Protein AF-A0AAJ1QGT3-F1 (afdb_monomer_lite)

Structure (mmCIF, N/CA/C/O backbone):
data_AF-A0AAJ1QGT3-F1
#
_entry.id   AF-A0AAJ1QGT3-F1
#
loop_
_atom_site.group_PDB
_atom_site.id
_atom_site.type_symbol
_atom_site.label_atom_id
_atom_site.label_alt_id
_atom_site.label_comp_id
_atom_site.label_asym_id
_atom_site.label_entity_id
_atom_site.label_seq_id
_atom_site.pdbx_PDB_ins_code
_atom_site.Cartn_x
_atom_site.Cartn_y
_atom_site.Cartn_z
_atom_site.occupancy
_atom_site.B_iso_or_equiv
_atom_site.auth_seq_id
_atom_site.auth_comp_id
_atom_site.auth_asym_id
_atom_site.auth_atom_id
_atom_site.pdbx_PDB_model_num
ATOM 1 N N . MET A 1 1 ? -40.056 8.815 -50.405 1.00 35.62 1 MET A N 1
ATOM 2 C CA . MET A 1 1 ? -39.311 9.435 -51.522 1.00 35.62 1 MET A CA 1
ATOM 3 C C . MET A 1 1 ? -38.120 10.186 -50.957 1.00 35.62 1 MET A C 1
ATOM 5 O O . MET A 1 1 ? -38.267 10.994 -50.051 1.00 35.62 1 MET A O 1
ATOM 9 N N . THR A 1 2 ? -36.948 9.795 -51.428 1.00 37.91 2 THR A N 1
ATOM 10 C CA . THR A 1 2 ? -35.604 10.060 -50.912 1.00 37.91 2 THR A CA 1
ATOM 11 C C . THR A 1 2 ? -35.222 11.536 -51.053 1.00 37.91 2 THR A C 1
ATOM 13 O O . THR A 1 2 ? -35.207 12.056 -52.165 1.00 37.91 2 THR A O 1
ATOM 16 N N . LYS A 1 3 ? -34.871 12.218 -49.955 1.00 33.41 3 LYS A N 1
ATOM 17 C CA . LYS A 1 3 ? -34.123 13.485 -50.021 1.00 33.41 3 LYS A CA 1
ATOM 18 C C . LYS A 1 3 ? -32.641 13.164 -49.844 1.00 33.41 3 LYS A C 1
ATOM 20 O O . LYS A 1 3 ? -32.215 12.795 -48.755 1.00 33.41 3 LYS A O 1
ATOM 25 N N . GLN A 1 4 ? -31.888 13.249 -50.939 1.00 34.72 4 GLN A N 1
ATOM 26 C CA . GLN A 1 4 ? -30.431 13.129 -50.946 1.00 34.72 4 GLN A CA 1
ATOM 27 C C . GLN A 1 4 ? -29.796 14.215 -50.066 1.00 34.72 4 GLN A C 1
ATOM 29 O O . GLN A 1 4 ? -30.149 15.393 -50.147 1.00 34.72 4 GLN A O 1
ATOM 34 N N . SER A 1 5 ? -28.854 13.777 -49.231 1.00 34.72 5 SER A N 1
ATOM 35 C CA . SER A 1 5 ? -27.969 14.600 -48.411 1.00 34.72 5 SER A CA 1
ATOM 36 C C . SER A 1 5 ? -27.151 15.544 -49.297 1.00 34.72 5 SER A C 1
ATOM 38 O O . SER A 1 5 ? -26.424 15.092 -50.181 1.00 34.72 5 SER A O 1
ATOM 40 N N . LYS A 1 6 ? -27.279 16.858 -49.077 1.00 36.44 6 LYS A N 1
ATOM 41 C CA . LYS A 1 6 ? -26.371 17.855 -49.653 1.00 36.44 6 LYS A CA 1
ATOM 42 C C . LYS A 1 6 ? -25.072 17.808 -48.854 1.00 36.44 6 LYS A C 1
ATOM 44 O O . LYS A 1 6 ? -25.008 18.350 -47.754 1.00 36.44 6 LYS A O 1
ATOM 49 N N . SER A 1 7 ? -24.063 17.151 -49.410 1.00 36.09 7 SER A N 1
ATOM 50 C CA . SER A 1 7 ? -22.686 17.168 -48.923 1.00 36.09 7 SER A CA 1
ATOM 51 C C . SER A 1 7 ? -22.248 18.611 -48.639 1.00 36.09 7 SER A C 1
ATOM 53 O O . SER A 1 7 ? -22.306 19.464 -49.526 1.00 36.09 7 SER A O 1
ATOM 55 N N . GLN A 1 8 ? -21.845 18.901 -47.399 1.00 35.06 8 GLN A N 1
ATOM 56 C CA . GLN A 1 8 ? -21.235 20.179 -47.035 1.00 35.06 8 GLN A CA 1
ATOM 57 C C . GLN A 1 8 ? -19.905 20.316 -47.780 1.00 35.06 8 GLN A C 1
ATOM 59 O O . GLN A 1 8 ? -18.946 19.606 -47.494 1.00 35.06 8 GLN A O 1
ATOM 64 N N . ILE A 1 9 ? -19.845 21.237 -48.737 1.00 32.88 9 ILE A N 1
ATOM 65 C CA . ILE A 1 9 ? -18.591 21.659 -49.360 1.00 32.88 9 ILE A CA 1
ATOM 66 C C . ILE A 1 9 ? -17.848 22.506 -48.319 1.00 32.88 9 ILE A C 1
ATOM 68 O O . ILE A 1 9 ? -18.273 23.616 -48.005 1.00 32.88 9 ILE A O 1
ATOM 72 N N . ILE A 1 10 ? -16.772 21.969 -47.735 1.00 41.75 10 ILE A N 1
ATOM 73 C CA . ILE A 1 10 ? -16.048 22.625 -46.628 1.00 41.75 10 ILE A CA 1
ATOM 74 C C . ILE A 1 10 ? -15.152 23.780 -47.131 1.00 41.75 10 ILE A C 1
ATOM 76 O O . ILE A 1 10 ? -14.824 24.664 -46.343 1.00 41.75 10 ILE A O 1
ATOM 80 N N . LYS A 1 11 ? -14.814 23.832 -48.432 1.00 47.56 11 LYS A N 1
ATOM 81 C CA . LYS A 1 11 ? -14.307 25.004 -49.189 1.00 47.56 11 LYS A CA 1
ATOM 82 C C . LYS A 1 11 ? -14.074 24.609 -50.651 1.00 47.56 11 LYS A C 1
ATOM 84 O O . LYS A 1 11 ? -13.542 23.536 -50.902 1.00 47.56 11 LYS A O 1
ATOM 89 N N . GLU A 1 12 ? -14.434 25.475 -51.594 1.00 37.47 12 GLU A N 1
ATOM 90 C CA . GLU A 1 12 ? -14.204 25.274 -53.031 1.00 37.47 12 GLU A CA 1
ATOM 91 C C . GLU A 1 12 ? -13.128 26.269 -53.501 1.00 37.47 12 GLU A C 1
ATOM 93 O O . GLU A 1 12 ? -13.328 27.484 -53.430 1.00 37.47 12 GLU A O 1
ATOM 98 N N . TRP A 1 13 ? -11.958 25.773 -53.914 1.00 52.09 13 TRP A N 1
ATOM 99 C CA . TRP A 1 13 ? -10.823 26.596 -54.353 1.00 52.09 13 TRP A CA 1
ATOM 100 C C . TRP A 1 13 ? -10.764 26.659 -55.882 1.00 52.09 13 TRP A C 1
ATOM 102 O O . TRP A 1 13 ? -10.909 25.642 -56.560 1.00 52.09 13 TRP A O 1
ATOM 112 N N . LYS A 1 14 ? -10.529 27.847 -56.454 1.00 52.84 14 LYS A N 1
ATOM 113 C CA . LYS A 1 14 ? -10.398 28.002 -57.911 1.00 52.84 14 LYS A CA 1
ATOM 114 C C . LYS A 1 14 ? -8.966 27.672 -58.344 1.00 52.84 14 LYS A C 1
ATOM 116 O O . LYS A 1 14 ? -8.008 27.982 -57.641 1.00 52.84 14 LYS A O 1
ATOM 121 N N . SER A 1 15 ? -8.795 27.121 -59.551 1.00 51.84 15 SER A N 1
ATOM 122 C CA . SER A 1 15 ? -7.473 26.789 -60.127 1.00 51.84 15 SER A CA 1
ATOM 123 C C . SER A 1 15 ? -6.492 27.978 -60.196 1.00 51.84 15 SER A C 1
ATOM 125 O O . SER A 1 15 ? -5.299 27.769 -60.398 1.00 51.84 15 SER A O 1
ATOM 127 N N . SER A 1 16 ? -6.974 29.214 -60.040 1.00 53.94 16 SER A N 1
ATOM 128 C CA . SER A 1 16 ? -6.189 30.452 -60.016 1.00 53.94 16 SER A CA 1
ATOM 129 C C . SER A 1 16 ? -5.429 30.713 -58.706 1.00 53.94 16 SER A C 1
ATOM 131 O O . SER A 1 16 ? -4.567 31.589 -58.681 1.00 53.94 16 SER A O 1
ATOM 133 N N . ASP A 1 17 ? -5.720 29.978 -57.627 1.00 60.44 17 ASP A N 1
ATOM 134 C CA . ASP A 1 17 ? -5.182 30.266 -56.286 1.00 60.44 17 ASP A CA 1
ATOM 135 C C . ASP A 1 17 ? -3.919 29.460 -55.931 1.00 60.44 17 ASP A C 1
ATOM 137 O O . ASP A 1 17 ? -3.323 29.663 -54.870 1.00 60.44 17 ASP A O 1
ATOM 141 N N . ILE A 1 18 ? -3.471 28.585 -56.838 1.00 64.62 18 ILE A N 1
ATOM 142 C CA . ILE A 1 18 ? -2.261 27.770 -56.682 1.00 64.62 18 ILE A CA 1
ATOM 143 C C . ILE A 1 18 ? -1.041 28.567 -57.133 1.00 64.62 18 ILE A C 1
ATOM 145 O O . ILE A 1 18 ? -0.922 28.934 -58.303 1.00 64.62 18 ILE A O 1
ATOM 149 N N . LYS A 1 19 ? -0.095 28.813 -56.223 1.00 65.25 19 LYS A N 1
ATOM 150 C CA . LYS A 1 19 ? 1.162 29.502 -56.551 1.00 65.25 19 LYS A CA 1
ATOM 151 C C . LYS A 1 19 ? 2.349 28.594 -56.279 1.00 65.25 19 LYS A C 1
ATOM 153 O O . LYS A 1 19 ? 2.537 28.151 -55.150 1.00 65.25 19 LYS A O 1
ATOM 158 N N . ILE A 1 20 ? 3.184 28.377 -57.295 1.00 64.69 20 ILE A N 1
ATOM 159 C CA . ILE A 1 20 ? 4.494 27.746 -57.122 1.00 64.69 20 ILE A CA 1
ATOM 160 C C . ILE A 1 20 ? 5.524 28.855 -56.916 1.00 64.69 20 ILE A C 1
ATOM 162 O O . ILE A 1 20 ? 5.649 29.754 -57.747 1.00 64.69 20 ILE A O 1
ATOM 166 N N . LYS A 1 21 ? 6.250 28.823 -55.799 1.00 64.38 21 LYS A N 1
ATOM 167 C CA . LYS A 1 21 ? 7.296 29.802 -55.481 1.00 64.38 21 LYS A CA 1
ATOM 168 C C . LYS A 1 21 ? 8.646 29.117 -55.352 1.00 64.38 21 LYS A C 1
ATOM 170 O O . LYS A 1 21 ? 8.745 28.059 -54.738 1.00 64.38 21 LYS A O 1
ATOM 175 N N . LYS A 1 22 ? 9.685 29.746 -55.899 1.00 61.09 22 LYS A N 1
ATOM 176 C CA . LYS A 1 22 ? 11.077 29.323 -55.734 1.00 61.09 22 LYS A CA 1
ATOM 177 C C . LYS A 1 22 ? 11.730 30.170 -54.647 1.00 61.09 22 LYS A C 1
ATOM 179 O O . LYS A 1 22 ? 11.631 31.392 -54.687 1.00 61.09 22 LYS A O 1
ATOM 184 N N . ASP A 1 23 ? 12.358 29.523 -53.677 1.00 65.06 23 ASP A N 1
ATOM 185 C CA . ASP A 1 23 ? 13.106 30.205 -52.620 1.00 65.06 23 ASP A CA 1
ATOM 186 C C . ASP A 1 23 ? 14.527 30.573 -53.095 1.00 65.06 23 ASP A C 1
ATOM 188 O O . ASP A 1 23 ? 15.031 30.033 -54.082 1.00 65.06 23 ASP A O 1
ATOM 192 N N . SER A 1 24 ? 15.197 31.448 -52.349 1.00 58.47 24 SER A N 1
ATOM 193 C CA . SER A 1 24 ? 16.598 31.874 -52.500 1.00 58.47 24 SER A CA 1
ATOM 194 C C . SER A 1 24 ? 17.599 30.717 -52.652 1.00 58.47 24 SER A C 1
ATOM 196 O O . SER A 1 24 ? 18.619 30.862 -53.318 1.00 58.47 24 SER A O 1
ATOM 198 N N . LYS A 1 25 ? 17.285 29.539 -52.094 1.00 58.94 25 LYS A N 1
ATOM 199 C CA . LYS A 1 25 ? 18.082 28.299 -52.186 1.00 58.94 25 LYS A CA 1
ATOM 200 C C . LYS A 1 25 ? 17.691 27.383 -53.357 1.00 58.94 25 LYS A C 1
ATOM 202 O O . LYS A 1 25 ? 18.119 26.235 -53.414 1.00 58.94 25 LYS A O 1
ATOM 207 N N . GLY A 1 26 ? 16.835 27.854 -54.262 1.00 59.72 26 GLY A N 1
ATOM 208 C CA . GLY A 1 26 ? 16.412 27.135 -55.464 1.00 59.72 26 GLY A CA 1
ATOM 209 C C . GLY A 1 26 ? 15.321 26.076 -55.266 1.00 59.72 26 GLY A C 1
ATOM 210 O O . GLY A 1 26 ? 15.023 25.342 -56.203 1.00 59.72 26 GLY A O 1
ATOM 211 N N . LEU A 1 27 ? 14.712 26.006 -54.080 1.00 64.88 27 LEU A N 1
ATOM 212 C CA . LEU A 1 27 ? 13.684 25.024 -53.717 1.00 64.88 27 LEU A CA 1
ATOM 213 C C . LEU A 1 27 ? 12.280 25.504 -54.098 1.00 64.88 27 LEU A C 1
ATOM 215 O O . LEU A 1 27 ? 11.967 26.677 -53.896 1.00 64.88 27 LEU A O 1
ATOM 219 N N . LEU A 1 28 ? 11.435 24.599 -54.602 1.00 67.94 28 LEU A N 1
ATOM 220 C CA . LEU A 1 28 ? 10.058 24.903 -54.998 1.00 67.94 28 LEU A CA 1
ATOM 221 C C . LEU A 1 28 ? 9.053 24.612 -53.875 1.00 67.94 28 LEU A C 1
ATOM 223 O O . LEU A 1 28 ? 9.125 23.586 -53.197 1.00 67.94 28 LEU A O 1
ATOM 227 N N . TRP A 1 29 ? 8.090 25.515 -53.722 1.00 65.12 29 TRP A N 1
ATOM 228 C CA . TRP A 1 29 ? 6.992 25.447 -52.763 1.00 65.12 29 TRP A CA 1
ATOM 229 C C . TRP A 1 29 ? 5.662 25.595 -53.481 1.00 65.12 29 TRP A C 1
ATOM 231 O O . TRP A 1 29 ? 5.523 26.481 -54.323 1.00 65.12 29 TRP A O 1
ATOM 241 N N . VAL A 1 30 ? 4.682 24.786 -53.100 1.00 73.00 30 VAL A N 1
ATOM 242 C CA . VAL A 1 30 ? 3.282 24.957 -53.492 1.00 73.00 30 VAL A CA 1
ATOM 243 C C . VAL A 1 30 ? 2.572 25.717 -52.388 1.00 73.00 30 VAL A C 1
ATOM 245 O O . VAL A 1 30 ? 2.663 25.343 -51.222 1.00 73.00 30 VAL A O 1
ATOM 248 N N . VAL A 1 31 ? 1.879 26.788 -52.756 1.00 68.06 31 VAL A N 1
ATOM 249 C CA . VAL A 1 31 ? 1.086 27.609 -51.844 1.00 68.06 31 VAL A CA 1
ATOM 250 C C . VAL A 1 31 ? -0.365 27.578 -52.300 1.00 68.06 31 VAL A C 1
ATOM 252 O O . VAL A 1 31 ? -0.664 27.982 -53.426 1.00 68.06 31 VAL 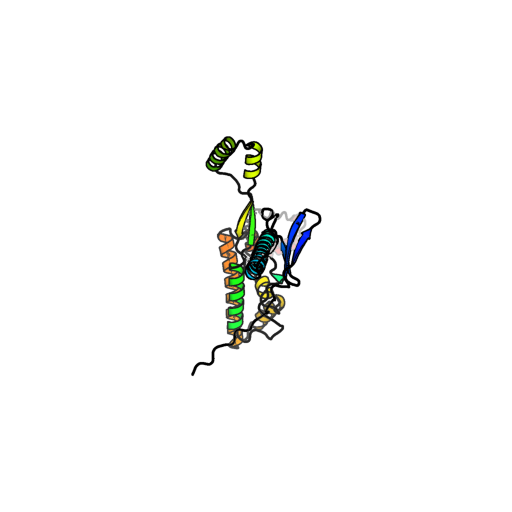A O 1
ATOM 255 N N . LEU A 1 32 ? -1.245 27.125 -51.409 1.00 71.12 32 LEU A N 1
ATOM 256 C CA . LEU A 1 32 ? -2.697 27.146 -51.565 1.00 71.12 32 LEU A CA 1
ATOM 257 C C . LEU A 1 32 ? -3.283 27.981 -50.423 1.00 71.12 32 LEU A C 1
ATOM 259 O O . LEU A 1 32 ? -3.337 27.557 -49.268 1.00 71.12 32 LEU A O 1
ATOM 263 N N . GLY A 1 33 ? -3.669 29.223 -50.724 1.00 72.12 33 GLY A N 1
ATOM 264 C CA . GLY A 1 33 ? -4.172 30.156 -49.713 1.00 72.12 33 GLY A CA 1
ATOM 265 C C . GLY A 1 33 ? -3.142 30.461 -48.614 1.00 72.12 33 GLY A C 1
ATOM 266 O O . GLY A 1 33 ? -2.181 31.194 -48.852 1.00 72.12 33 GLY A O 1
ATOM 267 N N . LYS A 1 34 ? -3.369 29.937 -47.399 1.00 66.19 34 LYS A N 1
ATOM 268 C CA . LYS A 1 34 ? -2.483 30.102 -46.225 1.00 66.19 34 LYS A CA 1
ATOM 269 C C . LYS A 1 34 ? -1.550 28.910 -45.990 1.00 66.19 34 LYS A C 1
ATOM 271 O O . LYS A 1 34 ? -0.625 29.026 -45.189 1.00 66.19 34 LYS A O 1
ATOM 276 N N . GLU A 1 35 ? -1.782 27.792 -46.666 1.00 66.75 35 GLU A N 1
ATOM 277 C CA . GLU A 1 35 ? -1.010 26.566 -46.489 1.00 66.75 35 GLU A CA 1
ATOM 278 C C . GLU A 1 35 ? 0.114 26.500 -47.530 1.00 66.75 35 GLU A C 1
ATOM 280 O O . GLU A 1 35 ? -0.052 26.918 -48.682 1.00 66.75 35 GLU A O 1
ATOM 285 N N . LYS A 1 36 ? 1.292 26.024 -47.113 1.00 72.38 36 LYS A N 1
ATOM 286 C CA . LYS A 1 36 ? 2.478 25.912 -47.969 1.00 72.38 36 LYS A CA 1
ATOM 287 C C . LYS A 1 36 ? 3.152 24.565 -47.747 1.00 72.38 36 LYS A C 1
ATOM 289 O O . LYS A 1 36 ? 3.403 24.203 -46.604 1.00 72.38 36 LYS A O 1
ATOM 294 N N . VAL A 1 37 ? 3.499 23.872 -48.826 1.00 71.81 37 VAL A N 1
ATOM 295 C CA . VAL A 1 37 ? 4.213 22.588 -48.772 1.00 71.81 37 VAL A CA 1
ATOM 296 C C . VAL A 1 37 ? 5.383 22.597 -49.733 1.00 71.81 37 VAL A C 1
ATOM 298 O O . VAL A 1 37 ? 5.328 23.170 -50.825 1.00 71.81 37 VAL A O 1
ATOM 301 N N . ARG A 1 38 ? 6.486 21.997 -49.293 1.00 70.00 38 ARG A N 1
ATOM 302 C CA . ARG A 1 38 ? 7.719 21.903 -50.066 1.00 70.00 38 ARG A CA 1
ATOM 303 C C . ARG A 1 38 ? 7.614 20.766 -51.079 1.00 70.00 38 ARG A C 1
ATOM 305 O O . ARG A 1 38 ? 7.256 19.653 -50.715 1.00 70.00 38 ARG A O 1
ATOM 312 N N . LEU A 1 39 ? 8.009 21.020 -52.325 1.00 65.88 39 LEU A N 1
ATOM 313 C CA . LEU A 1 39 ? 8.097 19.968 -53.338 1.00 65.88 39 LEU A CA 1
ATOM 314 C C . LEU A 1 39 ? 9.415 19.175 -53.223 1.00 65.88 39 LEU A C 1
ATOM 316 O O . LEU A 1 39 ? 10.451 19.749 -52.854 1.00 65.88 39 LEU A O 1
ATOM 320 N N . PRO A 1 40 ? 9.400 17.869 -53.559 1.00 65.00 40 PRO A N 1
ATOM 321 C CA . PRO A 1 40 ? 10.598 17.037 -53.649 1.00 65.00 40 PRO A CA 1
ATOM 322 C C . PRO A 1 40 ? 11.684 17.659 -54.534 1.00 65.00 40 PRO A C 1
ATOM 324 O O . PRO A 1 40 ? 11.395 18.293 -55.550 1.00 65.00 40 PRO A O 1
ATOM 327 N N . LYS A 1 41 ? 12.952 17.463 -54.153 1.00 61.72 41 LYS A N 1
ATOM 328 C CA . LYS A 1 41 ? 14.114 18.071 -54.831 1.00 61.72 41 LYS A CA 1
ATOM 329 C C . LYS A 1 41 ? 14.283 17.611 -56.282 1.00 61.72 41 LYS A C 1
ATOM 331 O O . LYS A 1 41 ? 14.912 18.325 -57.054 1.00 61.72 41 LYS A O 1
ATOM 336 N N . ASP A 1 42 ? 13.701 16.471 -56.641 1.00 63.16 42 ASP A N 1
ATOM 337 C CA . ASP A 1 42 ? 13.814 15.860 -57.969 1.00 63.16 42 ASP A CA 1
ATOM 338 C C . ASP A 1 42 ? 12.931 16.560 -59.017 1.00 63.16 42 ASP A C 1
ATOM 340 O O . ASP A 1 42 ? 13.119 16.406 -60.222 1.00 63.16 42 ASP A O 1
ATOM 344 N N . LEU A 1 43 ? 11.988 17.391 -58.567 1.00 61.44 43 LEU A N 1
ATOM 345 C CA . LEU A 1 43 ? 11.045 18.120 -59.408 1.00 61.44 43 LEU A CA 1
ATOM 346 C C . LEU A 1 43 ? 11.497 19.575 -59.571 1.00 61.44 43 LEU A C 1
ATOM 348 O O . LEU A 1 43 ? 10.902 20.495 -59.021 1.00 61.44 43 LEU A O 1
ATOM 352 N N . THR A 1 44 ? 12.577 19.801 -60.317 1.00 57.16 44 THR A N 1
ATOM 353 C CA . THR A 1 44 ? 13.214 21.129 -60.431 1.00 57.16 44 THR A CA 1
ATOM 354 C C . THR A 1 44 ? 12.580 22.058 -61.475 1.00 57.16 44 THR A C 1
ATOM 356 O O . THR A 1 44 ? 12.772 23.271 -61.394 1.00 57.16 44 THR A O 1
ATOM 359 N N . ASN A 1 45 ? 11.789 21.519 -62.416 1.00 57.59 45 ASN A N 1
ATOM 360 C CA . ASN A 1 45 ? 11.314 22.233 -63.616 1.00 57.59 45 ASN A CA 1
ATOM 361 C C . ASN A 1 45 ? 9.782 22.238 -63.816 1.00 57.59 45 ASN A C 1
ATOM 363 O O . ASN A 1 45 ? 9.300 22.423 -64.936 1.00 57.59 45 ASN A O 1
ATOM 367 N N . ILE A 1 46 ? 8.987 22.046 -62.760 1.00 62.78 46 ILE A N 1
ATOM 368 C CA . ILE A 1 46 ? 7.520 22.078 -62.873 1.00 62.78 46 ILE A CA 1
ATOM 369 C C . ILE A 1 46 ? 7.021 23.523 -63.038 1.00 62.78 46 ILE A C 1
ATOM 371 O O . ILE A 1 46 ? 7.273 24.371 -62.184 1.00 62.78 46 ILE A O 1
ATOM 375 N N . LYS A 1 47 ? 6.272 23.792 -64.119 1.00 57.31 47 LYS A N 1
ATOM 376 C CA . LYS A 1 47 ? 5.677 25.114 -64.412 1.00 57.31 47 LYS A CA 1
ATOM 377 C C . LYS A 1 47 ? 4.265 25.304 -63.840 1.00 57.31 47 LYS A C 1
ATOM 379 O O . LYS A 1 47 ? 3.887 26.429 -63.535 1.00 57.31 47 LYS A O 1
ATOM 384 N N . SER A 1 48 ? 3.494 24.228 -63.682 1.00 62.12 48 SER A N 1
ATOM 385 C CA . SER A 1 48 ? 2.115 24.251 -63.169 1.00 62.12 48 SER A CA 1
ATOM 386 C C . SER A 1 48 ? 1.720 22.879 -62.621 1.00 62.12 48 SER A C 1
ATOM 388 O O . SER A 1 48 ? 2.171 21.866 -63.152 1.00 62.12 48 SER A O 1
ATOM 390 N N . ILE A 1 49 ? 0.849 22.845 -61.615 1.00 67.50 49 ILE A N 1
ATOM 391 C CA . ILE A 1 49 ? 0.278 21.621 -61.033 1.00 67.50 49 ILE A CA 1
ATOM 392 C C . ILE A 1 49 ? -1.243 21.750 -60.957 1.00 67.50 49 ILE A C 1
ATOM 394 O O . ILE A 1 49 ? -1.766 22.864 -60.914 1.00 67.50 49 ILE A O 1
ATOM 398 N N . THR A 1 50 ? -1.950 20.624 -60.928 1.00 70.62 50 THR A N 1
ATOM 399 C CA . THR A 1 50 ? -3.413 20.613 -60.762 1.00 70.62 50 THR A CA 1
ATOM 400 C C . THR A 1 50 ? -3.822 20.752 -59.291 1.00 70.62 50 THR A C 1
ATOM 402 O O . THR A 1 50 ? -3.042 20.435 -58.390 1.00 70.62 50 THR A O 1
ATOM 405 N N . LEU A 1 51 ? -5.061 21.196 -59.038 1.00 65.00 51 LEU A N 1
ATOM 406 C CA . LEU A 1 51 ? -5.619 21.352 -57.685 1.00 65.00 51 LEU A CA 1
ATOM 407 C C . LEU A 1 51 ? -5.568 20.041 -56.887 1.00 65.00 51 LEU A C 1
ATOM 409 O O . LEU A 1 51 ? -5.067 20.027 -55.770 1.00 65.00 51 LEU A O 1
ATOM 413 N N . SER A 1 52 ? -5.975 18.930 -57.507 1.00 66.12 52 SER A N 1
ATOM 414 C CA . SER A 1 52 ? -5.968 17.605 -56.875 1.00 66.12 52 SER A CA 1
ATOM 415 C C . SER A 1 52 ? -4.559 17.145 -56.474 1.00 66.12 52 SER A C 1
ATOM 417 O O . SER A 1 52 ? -4.376 16.560 -55.410 1.00 66.12 52 SER A O 1
ATOM 419 N N . GLN A 1 53 ? -3.538 17.463 -57.276 1.00 67.94 53 GLN A N 1
ATOM 420 C CA . GLN A 1 53 ? -2.146 17.160 -56.927 1.00 67.94 53 GLN A CA 1
ATOM 421 C C . GLN A 1 53 ? -1.661 18.022 -55.757 1.0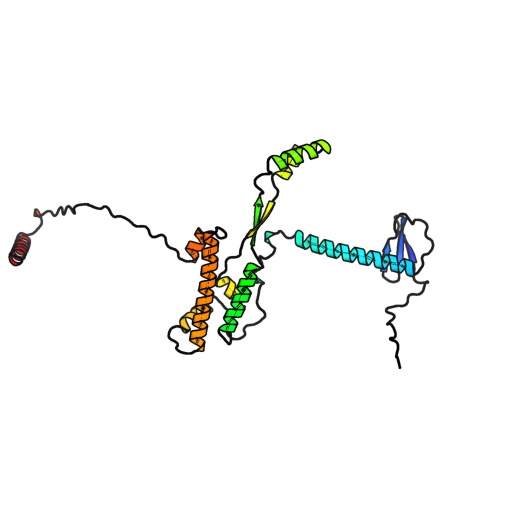0 67.94 53 GLN A C 1
ATOM 423 O O . GLN A 1 53 ? -0.999 17.517 -54.855 1.00 67.94 53 GLN A O 1
ATOM 428 N N . ALA A 1 54 ? -2.000 19.312 -55.756 1.00 63.94 54 ALA A N 1
ATOM 429 C CA . ALA A 1 54 ? -1.624 20.244 -54.699 1.00 63.94 54 ALA A CA 1
ATOM 430 C C . ALA A 1 54 ? -2.267 19.876 -53.346 1.00 63.94 54 ALA A C 1
ATOM 432 O O . ALA A 1 54 ? -1.580 19.861 -52.325 1.00 63.94 54 ALA A O 1
ATOM 433 N N . GLU A 1 55 ? -3.549 19.506 -53.353 1.00 65.94 55 GLU A N 1
ATOM 434 C CA . GLU A 1 55 ? -4.262 18.974 -52.185 1.00 65.94 55 GLU A CA 1
ATOM 435 C C . GLU A 1 55 ? -3.677 17.632 -51.722 1.00 65.94 55 GLU A C 1
ATOM 437 O O . GLU A 1 55 ? -3.529 17.411 -50.522 1.00 65.94 55 GLU A O 1
ATOM 442 N N . GLY A 1 56 ? -3.261 16.769 -52.656 1.00 69.88 56 GLY A N 1
ATOM 443 C CA . GLY A 1 56 ? -2.577 15.512 -52.346 1.00 69.88 56 GLY A CA 1
ATOM 444 C C . GLY A 1 56 ? -1.259 15.713 -51.593 1.00 69.88 56 GLY A C 1
ATOM 445 O O . GLY A 1 56 ? -1.020 15.045 -50.589 1.00 69.88 56 GLY A O 1
ATOM 446 N N . PHE A 1 57 ? -0.423 16.668 -52.016 1.00 69.31 57 PHE A N 1
ATOM 447 C CA . PHE A 1 57 ? 0.827 16.987 -51.312 1.00 69.31 57 PHE A CA 1
ATOM 448 C C . PHE A 1 57 ? 0.587 17.602 -49.926 1.00 69.31 57 PHE A C 1
ATOM 450 O O . PHE A 1 57 ? 1.315 17.283 -48.989 1.00 69.31 57 PHE A O 1
ATOM 457 N N . LEU A 1 58 ? -0.443 18.443 -49.779 1.00 66.19 58 LEU A N 1
ATOM 458 C CA . LEU A 1 58 ? -0.853 19.009 -48.487 1.00 66.19 58 LEU A CA 1
ATOM 459 C C . LEU A 1 58 ? -1.378 17.955 -47.517 1.00 66.19 58 LEU A C 1
ATOM 461 O O . LEU A 1 58 ? -1.001 17.956 -46.346 1.00 66.19 58 LEU A O 1
ATOM 465 N N . GLY A 1 59 ? -2.206 17.034 -48.009 1.00 67.94 59 GLY A N 1
ATOM 466 C CA . GLY A 1 59 ? -2.688 15.903 -47.225 1.00 67.94 59 GLY A CA 1
ATOM 467 C C . GLY A 1 59 ? -1.545 15.010 -46.744 1.00 67.94 59 GLY A C 1
ATOM 468 O O . GLY A 1 59 ? -1.551 14.589 -45.589 1.00 67.94 59 GLY A O 1
ATOM 469 N N . LEU A 1 60 ? -0.538 14.777 -47.594 1.00 67.31 60 LEU A N 1
ATOM 470 C CA . LEU A 1 60 ? 0.636 13.978 -47.242 1.00 67.31 60 LEU A CA 1
ATOM 471 C C . LEU A 1 60 ? 1.501 14.654 -46.169 1.00 67.31 60 LEU A C 1
ATOM 473 O O . LEU A 1 60 ? 1.896 14.000 -45.212 1.00 67.31 60 LEU A O 1
ATOM 477 N N . ASP A 1 61 ? 1.776 15.955 -46.305 1.00 66.88 61 ASP A N 1
ATOM 478 C CA . ASP A 1 61 ? 2.587 16.709 -45.337 1.00 66.88 61 ASP A CA 1
ATOM 479 C C . ASP A 1 61 ? 1.891 16.794 -43.974 1.00 66.88 61 ASP A C 1
ATOM 481 O O . ASP A 1 61 ? 2.515 16.600 -42.933 1.00 66.88 61 ASP A O 1
ATOM 485 N N . LYS A 1 62 ? 0.568 16.990 -43.972 1.00 69.31 62 LYS A N 1
ATOM 486 C CA . LYS A 1 62 ? -0.231 16.959 -42.746 1.00 69.31 62 LYS A CA 1
ATOM 487 C C . LYS A 1 62 ? -0.197 15.583 -42.079 1.00 69.31 62 LYS A C 1
ATOM 489 O O . LYS A 1 62 ? 0.088 15.509 -40.892 1.00 69.31 62 LYS A O 1
ATOM 494 N N . ALA A 1 63 ? -0.402 14.508 -42.842 1.00 70.88 63 ALA A N 1
ATOM 495 C CA . ALA A 1 63 ? -0.337 13.146 -42.314 1.00 70.88 63 ALA A CA 1
ATOM 496 C C . ALA A 1 63 ? 1.054 12.801 -41.758 1.00 70.88 63 ALA A C 1
ATOM 498 O O . ALA A 1 63 ? 1.151 12.145 -40.727 1.00 70.88 63 ALA A O 1
ATOM 499 N N . ILE A 1 64 ? 2.128 13.262 -42.409 1.00 70.50 64 ILE A N 1
ATOM 500 C CA . ILE A 1 64 ? 3.502 13.092 -41.920 1.00 70.50 64 ILE A CA 1
ATOM 501 C C . ILE A 1 64 ? 3.709 13.864 -40.616 1.00 70.50 64 ILE A C 1
ATOM 503 O O . ILE A 1 64 ? 4.270 13.303 -39.682 1.00 70.50 64 ILE A O 1
ATOM 507 N N . ASN A 1 65 ? 3.256 15.116 -40.529 1.00 69.69 65 ASN A N 1
ATOM 508 C CA . ASN A 1 65 ? 3.391 15.918 -39.313 1.00 69.69 65 ASN A CA 1
ATOM 509 C C . ASN A 1 65 ? 2.586 15.328 -38.146 1.00 69.69 65 ASN A C 1
ATOM 511 O O . ASN A 1 65 ? 3.123 15.239 -37.049 1.00 69.69 65 ASN A O 1
ATOM 515 N N . ASP A 1 66 ? 1.367 14.835 -38.391 1.00 70.88 66 ASP A N 1
ATOM 516 C CA . ASP A 1 66 ? 0.566 14.140 -37.375 1.00 70.88 66 ASP A CA 1
ATOM 517 C C . ASP A 1 66 ? 1.297 12.872 -36.873 1.00 70.88 66 ASP A C 1
ATOM 519 O O . ASP A 1 66 ? 1.382 12.629 -35.669 1.00 70.88 66 ASP A O 1
ATOM 523 N N . LEU A 1 67 ? 1.922 12.106 -37.779 1.00 70.81 67 LEU A N 1
ATOM 524 C CA . LEU A 1 67 ? 2.726 10.927 -37.426 1.00 70.81 67 LEU A CA 1
ATOM 525 C C . LEU A 1 67 ? 3.999 11.295 -36.650 1.00 70.81 67 LEU A C 1
ATOM 527 O O . LEU A 1 67 ? 4.379 10.598 -35.712 1.00 70.81 67 LEU A O 1
ATOM 531 N N . VAL A 1 68 ? 4.677 12.379 -37.037 1.00 71.25 68 VAL A N 1
ATOM 532 C CA . VAL A 1 68 ? 5.866 12.897 -36.345 1.00 71.25 68 VAL A CA 1
ATOM 533 C C . VAL A 1 68 ? 5.497 13.388 -34.949 1.00 71.25 68 VAL A C 1
ATOM 535 O O . VAL A 1 68 ? 6.228 13.092 -34.006 1.00 71.25 68 VAL A O 1
ATOM 538 N N . ASP A 1 69 ? 4.359 14.062 -34.794 1.00 65.25 69 ASP A N 1
ATOM 539 C CA . ASP A 1 69 ? 3.845 14.512 -33.503 1.00 65.25 69 ASP A CA 1
ATOM 540 C C . ASP A 1 69 ? 3.503 13.330 -32.590 1.00 65.25 69 ASP A C 1
ATOM 542 O O . ASP A 1 69 ? 3.809 13.363 -31.396 1.00 65.25 69 ASP A O 1
ATOM 546 N N . ASP A 1 70 ? 2.916 12.259 -33.126 1.00 68.88 70 ASP A N 1
ATOM 547 C CA . ASP A 1 70 ? 2.630 11.045 -32.359 1.00 68.88 70 ASP A CA 1
ATOM 548 C C . ASP A 1 70 ? 3.914 10.289 -31.978 1.00 68.88 70 ASP A C 1
ATOM 550 O O . ASP A 1 70 ? 4.088 9.923 -30.812 1.00 68.88 70 ASP A O 1
ATOM 554 N N . VAL A 1 71 ? 4.886 10.177 -32.889 1.00 65.94 71 VAL A N 1
ATOM 555 C CA . VAL A 1 71 ? 6.224 9.626 -32.596 1.00 65.94 71 VAL A CA 1
ATOM 556 C C . VAL A 1 71 ? 6.977 10.488 -31.572 1.00 65.94 71 VAL A C 1
ATOM 558 O O . VAL A 1 71 ? 7.684 9.962 -30.707 1.00 65.94 71 VAL A O 1
ATOM 561 N N . GLU A 1 72 ? 6.840 11.814 -31.619 1.00 61.22 72 GLU A N 1
ATOM 562 C CA . GLU A 1 72 ? 7.413 12.719 -30.624 1.00 61.22 72 GLU A CA 1
ATOM 563 C C . GLU A 1 72 ? 6.732 12.598 -29.261 1.00 61.22 72 GLU A C 1
ATOM 565 O O . GLU A 1 72 ? 7.422 12.651 -28.238 1.00 61.22 72 GLU A O 1
ATOM 570 N N . LYS A 1 73 ? 5.406 12.427 -29.212 1.00 58.41 73 LYS A N 1
ATOM 571 C CA . LYS A 1 73 ? 4.683 12.144 -27.963 1.00 58.41 73 LYS A CA 1
ATOM 572 C C . LYS A 1 73 ? 5.167 10.830 -27.361 1.00 58.41 73 LYS A C 1
ATOM 574 O O . LYS A 1 73 ? 5.512 10.812 -26.182 1.00 58.41 73 LYS A O 1
ATOM 579 N N . GLU A 1 74 ? 5.290 9.769 -28.156 1.00 54.31 74 GLU A N 1
ATOM 580 C CA . GLU A 1 74 ? 5.836 8.486 -27.701 1.00 54.31 74 GLU A CA 1
ATOM 581 C C . GLU A 1 74 ? 7.288 8.608 -27.218 1.00 54.31 74 GLU A C 1
ATOM 583 O O . GLU A 1 74 ? 7.647 8.074 -26.164 1.00 54.31 74 GLU A O 1
ATOM 588 N N . ARG A 1 75 ? 8.132 9.369 -27.928 1.00 50.34 75 ARG A N 1
ATOM 589 C CA . ARG A 1 75 ? 9.506 9.665 -27.489 1.00 50.34 75 ARG A CA 1
ATOM 590 C C . ARG A 1 75 ? 9.545 10.463 -26.191 1.00 50.34 75 ARG A C 1
ATOM 592 O O . ARG A 1 75 ? 10.365 10.144 -25.339 1.00 50.34 75 ARG A O 1
ATOM 599 N N . LYS A 1 76 ? 8.672 11.457 -26.002 1.00 48.03 76 LYS A N 1
ATOM 600 C CA . LYS A 1 76 ? 8.575 12.254 -24.762 1.00 48.03 76 LYS A CA 1
ATOM 601 C C . LYS A 1 76 ? 8.047 11.437 -23.578 1.00 48.03 76 LYS A C 1
ATOM 603 O O . LYS A 1 76 ? 8.422 11.702 -22.436 1.00 48.03 76 LYS A O 1
ATOM 608 N N . VAL A 1 77 ? 7.200 10.439 -23.835 1.00 52.34 77 VAL A N 1
ATOM 609 C CA . VAL A 1 77 ? 6.786 9.443 -22.833 1.00 52.34 77 VAL A CA 1
ATOM 610 C C . VAL A 1 77 ? 7.980 8.571 -22.432 1.00 52.34 77 VAL A C 1
ATOM 612 O O . VAL A 1 77 ? 8.226 8.417 -21.240 1.00 52.34 77 VAL A O 1
ATOM 615 N N . LYS A 1 78 ? 8.779 8.098 -23.400 1.00 45.00 78 LYS A N 1
ATOM 616 C CA . LYS A 1 78 ? 9.998 7.300 -23.154 1.00 45.00 78 LYS A CA 1
ATOM 617 C C . LYS A 1 78 ? 11.189 8.101 -22.602 1.00 45.00 78 LYS A C 1
ATOM 619 O O . LYS A 1 78 ? 12.073 7.518 -21.988 1.00 45.00 78 LYS A O 1
ATOM 624 N N . SER A 1 79 ? 11.243 9.419 -22.813 1.00 39.84 79 SER A N 1
ATOM 625 C CA . SER A 1 79 ? 12.328 10.288 -22.327 1.00 39.84 79 SER A CA 1
ATOM 626 C C . SER A 1 79 ? 12.138 10.751 -20.884 1.00 39.84 79 SER A C 1
ATOM 628 O O . SER A 1 79 ? 13.054 11.330 -20.299 1.00 39.84 79 SER A O 1
ATOM 630 N N . LYS A 1 80 ? 10.951 10.556 -20.296 1.00 44.84 80 LYS A N 1
ATOM 631 C CA . LYS A 1 80 ? 10.807 10.658 -18.844 1.00 44.84 80 LYS A CA 1
ATOM 632 C C . LYS A 1 80 ? 11.485 9.441 -18.244 1.00 44.84 80 LYS A C 1
ATOM 634 O O . LYS A 1 80 ? 11.213 8.323 -18.661 1.00 44.84 80 LYS A O 1
ATOM 639 N N . ALA A 1 81 ? 12.369 9.676 -17.281 1.00 46.19 81 ALA A N 1
ATOM 640 C CA . ALA A 1 81 ? 13.070 8.590 -16.627 1.00 46.19 81 ALA A CA 1
ATOM 641 C C . ALA A 1 81 ? 12.044 7.552 -16.106 1.00 46.19 81 ALA A C 1
ATOM 643 O O . ALA A 1 81 ? 11.068 7.970 -15.477 1.00 46.19 81 ALA A O 1
ATOM 644 N N . PRO A 1 82 ? 12.225 6.246 -16.370 1.00 47.41 82 PRO A N 1
ATOM 645 C CA . PRO A 1 82 ? 11.244 5.196 -16.062 1.00 47.41 82 PRO A CA 1
ATOM 646 C C . PRO A 1 82 ? 10.732 5.224 -14.616 1.00 47.41 82 PRO A C 1
ATOM 648 O O . PRO A 1 82 ? 9.547 5.045 -14.358 1.00 47.41 82 PRO A O 1
ATOM 651 N N . TRP A 1 83 ? 11.600 5.601 -13.673 1.00 49.22 83 TRP A N 1
ATOM 652 C CA . TRP A 1 83 ? 11.289 5.770 -12.249 1.00 49.22 83 TRP A CA 1
ATOM 653 C C . TRP A 1 83 ? 10.397 6.983 -11.912 1.00 49.22 83 TRP A C 1
ATOM 655 O O . TRP A 1 83 ? 10.058 7.190 -10.751 1.00 49.22 83 TRP A O 1
ATOM 665 N N . MET A 1 84 ? 10.015 7.817 -12.883 1.00 49.41 84 MET A N 1
ATOM 666 C CA . MET A 1 84 ? 9.029 8.897 -12.711 1.00 49.41 84 MET A CA 1
ATOM 667 C C . MET A 1 84 ? 7.632 8.528 -13.228 1.00 49.41 84 MET A C 1
ATOM 669 O O . MET A 1 84 ? 6.674 9.272 -12.992 1.00 49.41 84 MET A O 1
ATOM 673 N N . ILE A 1 85 ? 7.499 7.406 -13.937 1.00 50.72 85 ILE A N 1
ATOM 674 C CA . ILE A 1 85 ? 6.223 6.905 -14.448 1.00 50.72 85 ILE A CA 1
ATOM 675 C C . ILE A 1 85 ? 5.528 6.177 -13.282 1.00 50.72 85 ILE A C 1
ATOM 677 O O . ILE A 1 85 ? 6.081 5.243 -12.722 1.00 50.72 85 ILE A O 1
ATOM 681 N N . GLY A 1 86 ? 4.356 6.656 -12.846 1.00 53.84 86 GLY A N 1
ATOM 682 C CA . GLY A 1 86 ? 3.553 6.012 -11.783 1.00 53.84 86 GLY A CA 1
ATOM 683 C C . GLY A 1 86 ? 3.787 6.490 -10.338 1.00 53.84 86 GLY A C 1
ATOM 684 O O . GLY A 1 86 ? 3.091 6.049 -9.423 1.00 53.84 86 GLY A O 1
ATOM 685 N N . ASN A 1 87 ? 4.699 7.442 -10.101 1.00 62.34 87 ASN A N 1
ATOM 686 C CA . ASN A 1 87 ? 5.039 7.882 -8.735 1.00 62.34 87 ASN A CA 1
ATOM 687 C C . ASN A 1 87 ? 4.251 9.081 -8.219 1.00 62.34 87 ASN A C 1
ATOM 689 O O . ASN A 1 87 ? 4.461 9.509 -7.091 1.00 62.34 87 ASN A O 1
ATOM 693 N N . LYS A 1 88 ? 3.306 9.603 -9.000 1.00 71.31 88 LYS A N 1
ATOM 694 C CA . LYS A 1 88 ? 2.482 10.753 -8.613 1.00 71.31 88 LYS A CA 1
ATOM 695 C C . LYS A 1 88 ? 1.252 10.338 -7.811 1.00 71.31 88 LYS A C 1
ATOM 697 O O . LYS A 1 88 ? 0.147 10.780 -8.107 1.00 71.31 88 LYS A O 1
ATOM 702 N N . PHE A 1 89 ? 1.442 9.505 -6.791 1.00 68.44 89 PHE A N 1
ATOM 703 C CA . PHE A 1 89 ? 0.339 9.005 -5.965 1.00 68.44 89 PHE A CA 1
ATOM 704 C C . PHE A 1 89 ? -0.457 10.150 -5.309 1.00 68.44 89 PHE A C 1
ATOM 706 O O . PHE A 1 89 ? -1.664 10.045 -5.160 1.00 68.44 89 PHE A O 1
ATOM 713 N N . TRP A 1 90 ? 0.180 11.296 -5.030 1.00 66.19 90 TRP A N 1
ATOM 714 C CA . TRP A 1 90 ? -0.477 12.516 -4.530 1.00 66.19 90 TRP A CA 1
ATOM 715 C C . TRP A 1 90 ? -1.423 13.199 -5.538 1.00 66.19 90 TRP A C 1
ATOM 717 O O . TRP A 1 90 ? -2.129 14.142 -5.184 1.00 66.19 90 TRP A O 1
ATOM 727 N N . GLN A 1 91 ? -1.407 12.788 -6.810 1.00 71.31 91 GLN A N 1
ATOM 728 C CA . GLN A 1 91 ? -2.347 13.241 -7.841 1.00 71.31 91 GLN A CA 1
ATOM 729 C C . GLN A 1 91 ? -3.475 12.231 -8.082 1.00 71.31 91 GLN A C 1
ATOM 731 O O . GLN A 1 91 ? -4.444 12.573 -8.758 1.00 71.31 91 GLN A O 1
ATOM 736 N N . GLN A 1 92 ? -3.354 11.015 -7.541 1.00 67.38 92 GLN A N 1
ATOM 737 C CA . GLN A 1 92 ? -4.342 9.953 -7.670 1.00 67.38 92 GLN A CA 1
ATOM 738 C C . GLN A 1 92 ? -5.448 10.193 -6.639 1.00 67.38 92 GLN A C 1
ATOM 740 O O . GLN A 1 92 ? -5.223 10.059 -5.441 1.00 67.38 92 GLN A O 1
ATOM 745 N N . ARG A 1 93 ? -6.626 10.604 -7.104 1.00 65.19 93 ARG A N 1
ATOM 746 C CA . ARG A 1 93 ? -7.803 10.821 -6.258 1.00 65.19 93 ARG A CA 1
ATOM 747 C C . ARG A 1 93 ? -9.007 10.145 -6.891 1.00 65.19 93 ARG A C 1
ATOM 749 O O . ARG A 1 93 ? -9.239 10.345 -8.087 1.00 65.19 93 ARG A O 1
ATOM 756 N N . SER A 1 94 ? -9.769 9.392 -6.097 1.00 65.25 94 SER A N 1
ATOM 757 C CA . SER A 1 94 ? -11.141 9.045 -6.474 1.00 65.25 94 SER A CA 1
ATOM 758 C C . SER A 1 94 ? -11.970 10.340 -6.526 1.00 65.25 94 SER A C 1
ATOM 760 O O . SER A 1 94 ? -11.676 11.309 -5.825 1.00 65.25 94 SER A O 1
ATOM 762 N N . LYS A 1 95 ? -12.897 10.454 -7.478 1.00 55.09 95 LYS A N 1
ATOM 763 C CA . LYS A 1 95 ? -13.478 11.745 -7.888 1.00 55.09 95 LYS A CA 1
ATOM 764 C C . LYS A 1 95 ? -14.238 12.464 -6.749 1.00 55.09 95 LYS A C 1
ATOM 766 O O . LYS A 1 95 ? -15.268 11.987 -6.310 1.00 55.09 95 LYS A O 1
ATOM 771 N N . HIS A 1 96 ? -13.766 13.683 -6.456 1.00 40.94 96 HIS A N 1
ATOM 772 C CA . HIS A 1 96 ? -14.417 14.891 -5.909 1.00 40.94 96 HIS A CA 1
ATOM 773 C C . HIS A 1 96 ? -15.039 14.914 -4.500 1.00 40.94 96 HIS A C 1
ATOM 775 O O . HIS A 1 96 ? -16.155 14.465 -4.290 1.00 40.94 96 HIS A O 1
ATOM 781 N N . GLY A 1 97 ? -14.434 15.776 -3.669 1.00 49.41 97 GLY A N 1
ATOM 782 C CA . GLY A 1 97 ? -15.148 16.732 -2.816 1.00 49.41 97 GLY A CA 1
ATOM 783 C C . GLY A 1 97 ? -15.301 16.297 -1.365 1.00 49.41 97 GLY A C 1
ATOM 784 O O . GLY A 1 97 ? -15.354 15.117 -1.058 1.00 49.41 97 GLY A O 1
ATOM 785 N N . ARG A 1 98 ? -15.384 17.273 -0.450 1.00 49.81 98 ARG A N 1
ATOM 786 C CA . ARG A 1 98 ? -15.672 17.055 0.979 1.00 49.81 98 ARG A CA 1
ATOM 787 C C . ARG A 1 98 ? -17.143 16.662 1.164 1.00 49.81 98 ARG A C 1
ATOM 789 O O . ARG A 1 98 ? -17.875 17.345 1.878 1.00 49.81 98 ARG A O 1
ATOM 796 N N . ASP A 1 99 ? -17.580 15.619 0.475 1.00 50.66 99 ASP A N 1
ATOM 797 C CA . ASP A 1 99 ? -18.905 15.058 0.634 1.00 50.66 99 ASP A CA 1
ATOM 798 C C . ASP A 1 99 ? -18.896 14.046 1.772 1.00 50.66 99 ASP A C 1
ATOM 800 O O . ASP A 1 99 ? -17.873 13.465 2.141 1.00 50.66 99 ASP A O 1
ATOM 804 N N . LYS A 1 100 ? -20.045 13.977 2.442 1.00 51.97 100 LYS A N 1
ATOM 805 C CA . LYS A 1 100 ? -20.227 13.257 3.697 1.00 51.97 100 LYS A CA 1
ATOM 806 C C . LYS A 1 100 ? -19.745 11.816 3.557 1.00 51.97 100 LYS A C 1
ATOM 808 O O . LYS A 1 100 ? -19.926 11.201 2.512 1.00 51.97 100 LYS A O 1
ATOM 813 N N . LEU A 1 101 ? -19.178 11.345 4.667 1.00 62.94 101 LEU A N 1
ATOM 814 C CA . LEU A 1 101 ? -18.922 9.956 5.040 1.00 62.94 101 LEU A CA 1
ATOM 815 C C . LEU A 1 101 ? -19.703 8.950 4.200 1.00 62.94 101 LEU A C 1
ATOM 817 O O . LEU A 1 101 ? -20.901 9.146 3.989 1.00 62.94 101 LEU A O 1
ATOM 821 N N . PHE A 1 102 ? -19.027 7.875 3.784 1.00 70.94 102 PHE A N 1
ATOM 822 C CA . PHE A 1 102 ? -19.645 6.737 3.107 1.00 70.94 102 PHE A CA 1
ATOM 823 C C . PHE A 1 102 ? -21.032 6.461 3.692 1.00 70.94 102 PHE A C 1
ATOM 825 O O . PHE A 1 102 ? -21.173 6.279 4.899 1.00 70.94 102 PHE A O 1
ATOM 832 N N . GLN A 1 103 ? -22.058 6.502 2.839 1.00 77.25 103 GLN A N 1
ATOM 833 C CA . GLN A 1 103 ? -23.447 6.339 3.280 1.00 77.25 103 GLN A CA 1
ATOM 834 C C . GLN A 1 103 ? -23.705 4.928 3.820 1.00 77.25 103 GLN A C 1
ATOM 836 O O . GLN A 1 103 ? -24.596 4.742 4.639 1.00 77.25 103 GLN A O 1
ATOM 841 N N . SER A 1 104 ? -22.912 3.953 3.371 1.00 85.75 104 SER A N 1
ATOM 842 C CA . SER A 1 104 ? -22.956 2.560 3.797 1.00 85.75 104 SER A CA 1
ATOM 843 C C . SER A 1 104 ? -21.545 1.988 3.922 1.00 85.75 104 SER A C 1
ATOM 845 O O . SER A 1 104 ? -20.595 2.473 3.295 1.00 85.75 104 SER A O 1
ATOM 847 N N . ALA A 1 105 ? -21.414 0.927 4.717 1.00 87.88 105 ALA A N 1
ATOM 848 C CA . ALA A 1 105 ? -20.168 0.181 4.855 1.00 87.88 105 ALA A CA 1
ATOM 849 C C . ALA A 1 105 ? -19.729 -0.463 3.524 1.00 87.88 105 ALA A C 1
ATOM 851 O O . ALA A 1 105 ? -18.534 -0.527 3.236 1.00 87.88 105 ALA A O 1
ATOM 852 N N . ASP A 1 106 ? -20.678 -0.849 2.671 1.00 89.19 106 ASP A N 1
ATOM 853 C CA . ASP A 1 106 ? -20.393 -1.418 1.349 1.00 89.19 106 ASP A CA 1
ATOM 854 C C . ASP A 1 106 ? -19.672 -0.429 0.427 1.00 89.19 106 ASP A C 1
ATOM 856 O O . ASP A 1 106 ? -18.700 -0.797 -0.227 1.00 89.19 106 ASP A O 1
ATOM 860 N N . LEU A 1 107 ? -20.065 0.850 0.436 1.00 88.12 107 LEU A N 1
ATOM 861 C CA . LEU A 1 107 ? -19.391 1.879 -0.366 1.00 88.12 107 LEU A CA 1
ATOM 862 C C . LEU A 1 107 ? -17.941 2.098 0.085 1.00 88.12 107 LEU A C 1
ATOM 864 O O . LEU A 1 107 ? -17.063 2.349 -0.741 1.00 88.12 107 LEU A O 1
ATOM 868 N N . LEU A 1 108 ? -17.672 1.982 1.391 1.00 88.19 108 LEU A N 1
ATOM 869 C CA . LEU A 1 108 ? -16.305 2.020 1.914 1.00 88.19 108 LEU A CA 1
ATOM 870 C C . LEU A 1 108 ? -15.492 0.821 1.401 1.00 88.19 108 LEU A C 1
ATOM 872 O O . LEU A 1 108 ? -14.320 0.976 1.053 1.00 88.19 108 LEU A O 1
ATOM 876 N N . TRP A 1 109 ? -16.103 -0.363 1.340 1.00 91.44 109 TRP A N 1
ATOM 877 C CA . TRP A 1 109 ? -15.453 -1.567 0.828 1.00 91.44 109 TRP A CA 1
ATOM 878 C C . TRP A 1 109 ? -15.167 -1.489 -0.675 1.00 91.44 109 TRP A C 1
ATOM 880 O O . TRP A 1 109 ? -14.058 -1.815 -1.099 1.00 91.44 109 TRP A O 1
ATOM 890 N N . GLU A 1 110 ? -16.128 -1.029 -1.475 1.00 90.31 110 GLU A N 1
ATOM 891 C CA . GLU A 1 110 ? -15.956 -0.830 -2.918 1.00 90.31 110 GLU A CA 1
ATOM 892 C C . GLU A 1 110 ? -14.808 0.139 -3.202 1.00 90.31 110 GLU A C 1
ATOM 894 O O . GLU A 1 110 ? -13.894 -0.180 -3.963 1.00 90.31 110 GLU A O 1
ATOM 899 N N . ALA A 1 111 ? -14.781 1.275 -2.503 1.00 88.38 111 ALA A N 1
ATOM 900 C CA . ALA A 1 111 ? -13.721 2.260 -2.661 1.00 88.38 111 ALA A CA 1
ATOM 901 C C . ALA A 1 111 ? -12.347 1.730 -2.194 1.00 88.38 111 ALA A C 1
ATOM 903 O O . ALA A 1 111 ? -11.311 2.064 -2.775 1.00 88.38 111 ALA A O 1
ATOM 904 N N . ALA A 1 112 ? -12.315 0.860 -1.177 1.00 90.94 112 ALA A N 1
ATOM 905 C CA . ALA A 1 112 ? -11.095 0.157 -0.787 1.00 90.94 112 ALA A CA 1
ATOM 906 C C . ALA A 1 112 ? -10.628 -0.842 -1.860 1.00 90.94 112 ALA A C 1
ATOM 908 O O . ALA A 1 112 ? -9.434 -0.908 -2.146 1.00 90.94 112 ALA A O 1
ATOM 909 N N . CYS A 1 113 ? -11.549 -1.568 -2.499 1.00 92.44 113 CYS A N 1
ATOM 910 C CA . CYS A 1 113 ? -11.229 -2.464 -3.612 1.00 92.44 113 CYS A CA 1
ATOM 911 C C . CYS A 1 113 ? -10.662 -1.707 -4.819 1.00 92.44 113 CYS A C 1
ATOM 913 O O . CYS A 1 113 ? -9.680 -2.158 -5.404 1.00 92.44 113 CYS A O 1
ATOM 915 N N . GLU A 1 114 ? -11.216 -0.538 -5.155 1.00 90.88 114 GLU A N 1
ATOM 916 C CA . GLU A 1 114 ? -10.664 0.337 -6.199 1.00 90.88 114 GLU A CA 1
ATOM 917 C C . GLU A 1 114 ? -9.218 0.750 -5.888 1.00 90.88 114 GLU A C 1
ATOM 919 O O . GLU A 1 114 ? -8.355 0.726 -6.769 1.00 90.88 114 GLU A O 1
ATOM 924 N N . TYR A 1 115 ? -8.926 1.078 -4.625 1.00 90.75 115 TYR A N 1
ATOM 925 C CA . TYR A 1 115 ? -7.568 1.390 -4.183 1.00 90.75 115 TYR A CA 1
ATOM 926 C C . TYR A 1 115 ? -6.613 0.192 -4.310 1.00 90.75 115 TYR A C 1
ATOM 928 O O . TYR A 1 115 ? -5.475 0.364 -4.762 1.00 90.75 115 TYR A O 1
ATOM 936 N N . PHE A 1 116 ? -7.048 -1.009 -3.920 1.00 93.06 116 PHE A N 1
ATOM 937 C CA . PHE A 1 116 ? -6.227 -2.219 -4.028 1.00 93.06 116 PHE A CA 1
ATOM 938 C C . PHE A 1 116 ? -5.928 -2.556 -5.488 1.00 93.06 116 PHE A C 1
ATOM 940 O O . PHE A 1 116 ? -4.760 -2.690 -5.849 1.00 93.06 116 PHE A O 1
ATOM 947 N N . GLN A 1 117 ? -6.954 -2.557 -6.343 1.00 91.38 117 GLN A N 1
ATOM 948 C CA . GLN A 1 117 ? -6.791 -2.790 -7.777 1.00 91.38 117 GLN A CA 1
ATOM 949 C C . GLN A 1 117 ? -5.857 -1.751 -8.405 1.00 91.38 117 GLN A C 1
ATOM 951 O O . GLN A 1 117 ? -4.964 -2.087 -9.178 1.00 91.38 117 GLN A O 1
ATOM 956 N N . TRP A 1 118 ? -5.997 -0.482 -8.014 1.00 88.44 118 TRP A N 1
ATOM 957 C CA . TRP A 1 118 ? -5.095 0.564 -8.476 1.00 88.44 118 TRP A CA 1
ATOM 958 C C . TRP A 1 118 ? -3.635 0.300 -8.078 1.00 88.44 118 TRP A C 1
ATOM 960 O O . TRP A 1 118 ? -2.730 0.556 -8.875 1.00 88.44 118 TRP A O 1
ATOM 970 N N . CYS A 1 119 ? -3.383 -0.203 -6.868 1.00 89.62 119 CYS A N 1
ATOM 971 C CA . CYS A 1 119 ? -2.030 -0.552 -6.439 1.00 89.62 119 CYS A CA 1
ATOM 972 C C . CYS A 1 119 ? -1.437 -1.700 -7.267 1.00 89.62 119 CYS A C 1
ATOM 974 O O . CYS A 1 119 ? -0.241 -1.653 -7.567 1.00 89.62 119 CYS A O 1
ATOM 976 N N . ASP A 1 120 ? -2.257 -2.675 -7.657 1.00 89.06 120 ASP A N 1
ATOM 977 C CA . ASP A 1 120 ? -1.841 -3.818 -8.475 1.00 89.06 120 ASP A CA 1
ATOM 978 C C . ASP A 1 120 ? -1.551 -3.410 -9.923 1.00 89.06 120 ASP A C 1
ATOM 980 O O . ASP A 1 120 ? -0.537 -3.812 -10.494 1.00 89.06 120 ASP A O 1
ATOM 984 N N . ASP A 1 121 ? -2.377 -2.526 -10.488 1.00 88.06 121 ASP A N 1
ATOM 985 C CA . ASP A 1 121 ? -2.211 -2.006 -11.849 1.00 88.06 121 ASP A CA 1
ATOM 986 C C . ASP A 1 121 ? -1.031 -1.019 -11.970 1.00 88.06 121 ASP A C 1
ATOM 988 O O . ASP A 1 121 ? -0.590 -0.694 -13.075 1.00 88.06 121 ASP A O 1
ATOM 992 N N . ASN A 1 122 ? -0.512 -0.511 -10.843 1.00 85.88 122 ASN A N 1
ATOM 993 C CA . ASN A 1 122 ? 0.548 0.505 -10.795 1.00 85.88 122 ASN A CA 1
ATOM 994 C C . ASN A 1 122 ? 1.752 0.057 -9.939 1.00 85.88 122 ASN A C 1
ATOM 996 O O . ASN A 1 122 ? 2.067 0.703 -8.918 1.00 85.88 122 ASN A O 1
ATOM 1000 N N . PRO A 1 123 ? 2.463 -1.014 -10.356 1.00 85.25 123 PRO A N 1
ATOM 1001 C CA . PRO A 1 123 ? 3.659 -1.489 -9.673 1.00 85.25 123 PRO A CA 1
ATOM 1002 C C . PRO A 1 123 ? 4.786 -0.450 -9.731 1.00 85.25 123 PRO A C 1
ATOM 1004 O O . PRO A 1 123 ? 4.855 0.398 -10.622 1.00 85.25 123 PRO A O 1
ATOM 1007 N N . TRP A 1 124 ? 5.704 -0.528 -8.773 1.00 81.75 124 TRP A N 1
ATOM 1008 C CA . TRP A 1 124 ? 6.929 0.264 -8.786 1.00 81.75 124 TRP A CA 1
ATOM 1009 C C . TRP A 1 124 ? 7.932 -0.352 -9.749 1.00 81.75 124 TRP A C 1
ATOM 1011 O O . TRP A 1 124 ? 8.161 -1.557 -9.723 1.00 81.75 124 TRP A O 1
ATOM 1021 N N . VAL A 1 125 ? 8.586 0.462 -10.568 1.00 81.50 125 VAL A N 1
ATOM 1022 C CA . VAL A 1 125 ? 9.649 -0.024 -11.450 1.00 81.50 125 VAL A CA 1
ATOM 1023 C C . VAL A 1 125 ? 10.992 0.142 -10.754 1.00 81.50 125 VAL A C 1
ATOM 1025 O O . VAL A 1 125 ? 11.426 1.261 -10.470 1.00 81.50 125 VAL A O 1
ATOM 1028 N N . LYS A 1 126 ? 11.663 -0.979 -10.486 1.00 79.19 126 LYS A N 1
ATOM 1029 C CA . LYS A 1 126 ? 13.035 -1.000 -9.985 1.00 79.19 126 LYS A CA 1
ATOM 1030 C C . LYS A 1 126 ? 13.993 -1.108 -11.166 1.00 79.19 126 LYS A C 1
ATOM 1032 O O . LYS A 1 126 ? 13.848 -1.995 -11.999 1.00 79.19 126 LYS A O 1
ATOM 1037 N N . VAL A 1 127 ? 14.981 -0.219 -11.231 1.00 76.38 127 VAL A N 1
ATOM 1038 C CA . VAL A 1 127 ? 16.035 -0.273 -12.252 1.00 76.38 127 VAL A CA 1
ATOM 1039 C C . VAL A 1 127 ? 17.255 -0.963 -11.652 1.00 76.38 127 VAL A C 1
ATOM 1041 O O . VAL A 1 127 ? 17.815 -0.478 -10.669 1.00 76.38 127 VAL A O 1
ATOM 1044 N N . GLU A 1 128 ? 17.673 -2.080 -12.239 1.00 77.25 128 GLU A N 1
ATOM 1045 C CA . GLU A 1 128 ? 18.882 -2.807 -11.847 1.00 77.25 128 GLU A CA 1
ATOM 1046 C C . GLU A 1 128 ? 19.839 -2.969 -13.030 1.00 77.25 128 GLU A C 1
ATOM 1048 O O . GLU A 1 128 ? 19.439 -2.945 -14.191 1.00 77.25 128 GLU A O 1
ATOM 1053 N N . GLN A 1 129 ? 21.132 -3.135 -12.752 1.00 72.62 129 GLN A N 1
ATOM 1054 C CA . GLN A 1 129 ? 22.097 -3.512 -13.784 1.00 72.62 129 GLN A CA 1
ATOM 1055 C C . GLN A 1 129 ? 21.965 -5.005 -14.079 1.00 72.62 129 GLN A C 1
ATOM 1057 O O . GLN A 1 129 ? 22.022 -5.821 -13.156 1.00 72.62 129 GLN A O 1
ATOM 1062 N N . LYS A 1 130 ? 21.855 -5.373 -15.360 1.00 71.06 130 LYS A N 1
ATOM 1063 C CA . LYS A 1 130 ? 21.942 -6.769 -15.791 1.00 71.06 130 LYS A CA 1
ATOM 1064 C C . LYS A 1 130 ? 23.307 -7.327 -15.386 1.00 71.06 130 LYS A C 1
ATOM 1066 O O . LYS A 1 130 ? 24.322 -7.035 -16.015 1.00 71.06 130 LYS A O 1
ATOM 1071 N N . LYS A 1 131 ? 23.348 -8.131 -14.324 1.00 60.22 131 LYS A N 1
ATOM 1072 C CA . LYS A 1 131 ? 24.557 -8.865 -13.946 1.00 60.22 131 LYS A CA 1
ATOM 1073 C C . LYS A 1 131 ? 24.719 -10.065 -14.872 1.00 60.22 131 LYS A C 1
ATOM 1075 O O . LYS A 1 131 ? 24.008 -11.053 -14.737 1.00 60.22 131 LYS A O 1
ATOM 1080 N N . GLY A 1 132 ? 25.698 -9.967 -15.765 1.00 56.91 132 GLY A N 1
ATOM 1081 C CA . GLY A 1 132 ? 26.160 -11.070 -16.597 1.00 56.91 132 GLY A CA 1
ATOM 1082 C C . GLY A 1 132 ? 25.458 -11.129 -17.949 1.00 56.91 132 GLY A C 1
ATOM 1083 O O . GLY A 1 132 ? 24.254 -11.352 -18.047 1.00 56.91 132 GLY A O 1
ATOM 1084 N N . ASN A 1 133 ? 26.247 -10.985 -19.007 1.00 57.81 133 ASN A N 1
ATOM 1085 C CA . ASN A 1 133 ? 25.916 -11.654 -20.256 1.00 57.81 133 ASN A CA 1
ATOM 1086 C C . ASN A 1 133 ? 26.318 -13.116 -20.065 1.00 57.81 133 ASN A C 1
ATOM 1088 O O . ASN A 1 133 ? 27.381 -13.390 -19.495 1.00 57.81 133 ASN A O 1
ATOM 1092 N N . SER A 1 134 ? 25.464 -14.052 -20.475 1.00 54.25 134 SER A N 1
ATOM 1093 C CA . SER A 1 134 ? 25.867 -15.454 -20.480 1.00 54.25 134 SER A CA 1
ATOM 1094 C C . SER A 1 134 ? 27.117 -15.584 -21.363 1.00 54.25 134 SER A C 1
ATOM 1096 O O . SER A 1 134 ? 27.284 -14.831 -22.325 1.00 54.25 134 SER A O 1
ATOM 1098 N N . SER A 1 135 ? 28.041 -16.498 -21.051 1.00 52.91 135 SER A N 1
ATOM 1099 C CA . SER A 1 135 ? 29.259 -16.675 -21.864 1.00 52.91 135 SER A CA 1
ATOM 1100 C C . SER A 1 135 ? 28.945 -16.939 -23.347 1.00 52.91 135 SER A C 1
ATOM 1102 O O . SER A 1 135 ? 29.771 -16.661 -24.212 1.00 52.91 135 SER A O 1
ATOM 1104 N N . ILE A 1 136 ? 27.731 -17.426 -23.619 1.00 54.03 136 ILE A N 1
ATOM 1105 C CA . ILE A 1 136 ? 27.155 -17.687 -24.938 1.00 54.03 136 ILE A CA 1
ATOM 1106 C C . ILE A 1 136 ? 26.836 -16.365 -25.664 1.00 54.03 136 ILE A C 1
ATOM 1108 O O . ILE A 1 136 ? 27.313 -16.173 -26.780 1.00 54.03 136 ILE A O 1
ATOM 1112 N N . ASP A 1 137 ? 26.159 -15.413 -25.003 1.00 59.16 137 ASP A N 1
ATOM 1113 C CA . ASP A 1 137 ? 25.853 -14.082 -25.566 1.00 59.16 137 ASP A CA 1
ATOM 1114 C C . ASP A 1 137 ? 27.130 -13.299 -25.913 1.00 59.16 137 ASP A C 1
ATOM 1116 O O . ASP A 1 137 ? 27.191 -12.577 -26.907 1.00 59.16 137 ASP A O 1
ATOM 1120 N N . ILE A 1 138 ? 28.178 -13.448 -25.094 1.00 63.22 138 ILE A N 1
ATOM 1121 C CA . ILE A 1 138 ? 29.473 -12.794 -25.326 1.00 63.22 138 ILE A CA 1
ATOM 1122 C C . ILE A 1 138 ? 30.157 -13.384 -26.562 1.00 63.22 138 ILE A C 1
ATOM 1124 O O . ILE A 1 138 ? 30.695 -12.630 -27.370 1.00 63.22 138 ILE A O 1
ATOM 1128 N N . LEU A 1 139 ? 30.130 -14.710 -26.738 1.00 66.06 139 LEU A N 1
ATOM 1129 C CA . LEU A 1 139 ? 30.743 -15.362 -27.895 1.00 66.06 139 LEU A CA 1
ATOM 1130 C C . LEU A 1 139 ? 30.055 -14.959 -29.205 1.00 66.06 139 LEU A C 1
ATOM 1132 O O . LEU A 1 139 ? 30.743 -14.657 -30.181 1.00 66.06 139 LEU A O 1
ATOM 1136 N N . GLU A 1 140 ? 28.721 -14.915 -29.220 1.00 67.00 140 GLU A N 1
ATOM 1137 C CA . GLU A 1 140 ? 27.949 -14.477 -30.390 1.00 67.00 140 GLU A CA 1
ATOM 1138 C C . GLU A 1 140 ? 28.202 -12.998 -30.715 1.00 67.00 140 GLU A C 1
ATOM 1140 O O . GLU A 1 140 ? 28.475 -12.659 -31.870 1.00 67.00 140 GLU A O 1
ATOM 1145 N N . LEU A 1 141 ? 28.222 -12.121 -29.704 1.00 67.44 141 LEU A N 1
ATOM 1146 C CA . LEU A 1 141 ? 28.559 -10.703 -29.879 1.00 67.44 141 LEU A CA 1
ATOM 1147 C C . LEU A 1 141 ? 30.000 -10.501 -30.370 1.00 67.44 141 LEU A 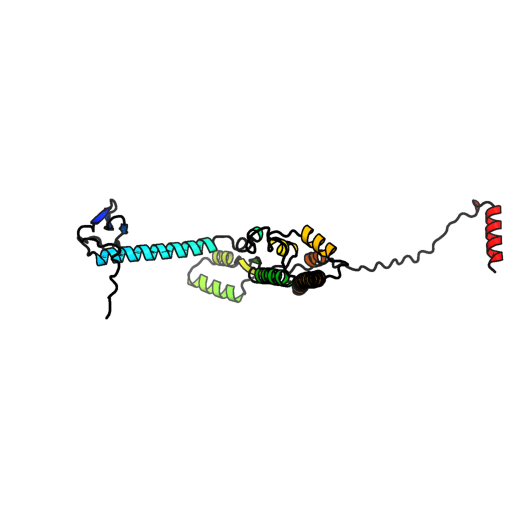C 1
ATOM 1149 O O . LEU A 1 141 ? 30.235 -9.659 -31.236 1.00 67.44 141 LEU A O 1
ATOM 1153 N N . MET A 1 142 ? 30.963 -11.286 -29.874 1.00 68.19 142 MET A N 1
ATOM 1154 C CA . MET A 1 142 ? 32.358 -11.252 -30.331 1.00 68.19 142 MET A CA 1
ATOM 1155 C C . MET A 1 142 ? 32.494 -11.697 -31.791 1.00 68.19 142 MET A C 1
ATOM 1157 O O . MET A 1 142 ? 33.229 -11.077 -32.561 1.00 68.19 142 MET A O 1
ATOM 1161 N N . GLN A 1 143 ? 31.785 -12.758 -32.187 1.00 76.62 143 GLN A N 1
ATOM 1162 C CA . GLN A 1 143 ? 31.777 -13.247 -33.568 1.00 76.62 143 GLN A CA 1
ATOM 1163 C C . GLN A 1 143 ? 31.136 -12.232 -34.522 1.00 76.62 143 GLN A C 1
ATOM 1165 O O . GLN A 1 143 ? 31.665 -11.996 -35.610 1.00 76.62 143 GLN A O 1
ATOM 1170 N N . PHE A 1 144 ? 30.043 -11.588 -34.103 1.00 71.75 144 PHE A N 1
ATOM 1171 C CA . PHE A 1 144 ? 29.372 -10.541 -34.872 1.00 71.75 144 PHE A CA 1
ATOM 1172 C C . PHE A 1 144 ? 30.235 -9.275 -35.010 1.00 71.75 144 PHE A C 1
ATOM 1174 O O . PHE A 1 144 ? 30.458 -8.805 -36.125 1.00 71.75 144 PHE A O 1
ATOM 1181 N N . ALA A 1 145 ? 30.808 -8.770 -33.911 1.00 71.38 145 ALA A N 1
ATOM 1182 C CA . ALA A 1 145 ? 31.672 -7.585 -33.922 1.00 71.38 145 ALA A CA 1
ATOM 1183 C C . ALA A 1 145 ? 32.913 -7.780 -34.809 1.00 71.38 145 ALA A C 1
ATOM 1185 O O . ALA A 1 145 ? 33.275 -6.890 -35.580 1.00 71.38 145 ALA A O 1
ATOM 1186 N N . LYS A 1 146 ? 33.514 -8.979 -34.778 1.00 73.25 146 LYS A N 1
ATOM 1187 C CA . LYS A 1 146 ? 34.647 -9.341 -35.643 1.00 73.25 146 LYS A CA 1
ATOM 1188 C C . LYS A 1 146 ? 34.272 -9.387 -37.129 1.00 73.25 146 LYS A C 1
ATOM 1190 O O . LYS A 1 146 ? 35.119 -9.097 -37.969 1.00 73.25 146 LYS A O 1
ATOM 1195 N N . LYS A 1 147 ? 33.024 -9.740 -37.459 1.00 75.06 147 LYS A N 1
ATOM 1196 C CA . LYS A 1 147 ? 32.505 -9.775 -38.837 1.00 75.06 147 LYS A CA 1
ATOM 1197 C C . LYS A 1 147 ? 32.218 -8.375 -39.391 1.00 75.06 147 LYS A C 1
ATOM 1199 O O . LYS A 1 147 ? 32.464 -8.139 -40.568 1.00 75.06 147 LYS A O 1
ATOM 1204 N N . GLU A 1 148 ? 31.728 -7.465 -38.554 1.00 74.62 148 GLU A N 1
ATOM 1205 C CA . GLU A 1 148 ? 31.400 -6.076 -38.926 1.00 74.62 148 GLU A CA 1
ATOM 1206 C C . GLU A 1 148 ? 32.598 -5.112 -38.809 1.00 74.62 148 GLU A C 1
ATOM 1208 O O . GLU A 1 148 ? 32.503 -3.952 -39.201 1.00 74.62 148 GLU A O 1
ATOM 1213 N N . GLY A 1 149 ? 33.739 -5.574 -38.279 1.00 72.94 149 GLY A N 1
ATOM 1214 C CA . GLY A 1 149 ? 34.926 -4.740 -38.060 1.00 72.94 149 GLY A CA 1
ATOM 1215 C C . GLY A 1 149 ? 34.770 -3.731 -36.916 1.00 72.94 149 GLY A C 1
ATOM 1216 O O . GLY A 1 149 ? 35.475 -2.724 -36.886 1.00 72.94 149 GLY A O 1
ATOM 1217 N N . ALA A 1 150 ? 33.841 -3.981 -35.990 1.00 69.75 150 ALA A N 1
ATOM 1218 C CA . ALA A 1 150 ? 33.585 -3.124 -34.840 1.00 69.75 150 ALA A CA 1
ATOM 1219 C C . ALA A 1 150 ? 34.623 -3.350 -33.726 1.00 69.75 150 ALA A C 1
ATOM 1221 O O . ALA A 1 150 ? 35.070 -4.475 -33.492 1.00 69.75 150 ALA A O 1
ATOM 1222 N N . ASP A 1 151 ? 34.981 -2.277 -33.014 1.00 73.44 151 ASP A N 1
ATOM 1223 C CA . ASP A 1 151 ? 35.911 -2.328 -31.882 1.00 73.44 151 ASP A CA 1
ATOM 1224 C C . ASP A 1 151 ? 35.325 -3.146 -30.717 1.00 73.44 151 ASP A C 1
ATOM 1226 O O . ASP A 1 151 ? 34.343 -2.749 -30.077 1.00 73.44 151 ASP A O 1
ATOM 1230 N N . LEU A 1 152 ? 35.944 -4.301 -30.449 1.00 64.69 152 LEU A N 1
ATOM 1231 C CA . LEU A 1 152 ? 35.507 -5.254 -29.431 1.00 64.69 152 LEU A CA 1
ATOM 1232 C C . LEU A 1 152 ? 35.493 -4.637 -28.027 1.00 64.69 152 LEU A C 1
ATOM 1234 O O . LEU A 1 152 ? 34.582 -4.931 -27.254 1.00 64.69 152 LEU A O 1
ATOM 1238 N N . ASP A 1 153 ? 36.455 -3.771 -27.698 1.00 64.75 153 ASP A N 1
ATOM 1239 C CA . ASP A 1 153 ? 36.561 -3.186 -26.356 1.00 64.75 153 ASP A CA 1
ATOM 1240 C C . ASP A 1 153 ? 35.401 -2.225 -26.076 1.00 64.75 153 ASP A C 1
ATOM 1242 O O . ASP A 1 153 ? 34.859 -2.185 -24.965 1.00 64.75 153 ASP A O 1
ATOM 1246 N N . GLN A 1 154 ? 34.966 -1.483 -27.096 1.00 64.56 154 GLN A N 1
ATOM 1247 C CA . GLN A 1 154 ? 33.825 -0.580 -27.000 1.00 64.56 154 GLN A CA 1
ATOM 1248 C C . GLN A 1 154 ? 32.496 -1.348 -26.922 1.00 64.56 154 GLN A C 1
ATOM 1250 O O . GLN A 1 154 ? 31.624 -0.998 -26.123 1.00 64.56 154 GLN A O 1
ATOM 1255 N N . VAL A 1 155 ? 32.346 -2.421 -27.706 1.00 63.34 155 VAL A N 1
ATOM 1256 C CA . VAL A 1 155 ? 31.155 -3.289 -27.674 1.00 63.34 155 VAL A CA 1
ATOM 1257 C C . VAL A 1 155 ? 31.023 -3.974 -26.314 1.00 63.34 155 VAL A C 1
ATOM 1259 O O . VAL A 1 155 ? 29.942 -3.960 -25.724 1.00 63.34 155 VAL A O 1
ATOM 1262 N N . MET A 1 156 ? 32.123 -4.493 -25.765 1.00 61.28 156 MET A N 1
ATOM 1263 C CA . MET A 1 156 ? 32.136 -5.150 -24.458 1.00 61.28 156 MET A CA 1
ATOM 1264 C C . MET A 1 156 ? 31.812 -4.186 -23.312 1.00 61.28 156 MET A C 1
ATOM 1266 O O . MET A 1 156 ? 31.043 -4.565 -22.428 1.00 61.28 156 MET A O 1
ATOM 1270 N N . LYS A 1 157 ? 32.315 -2.939 -23.340 1.00 60.97 157 LYS A N 1
ATOM 1271 C CA . LYS A 1 157 ? 31.971 -1.879 -22.364 1.00 60.97 157 LYS A CA 1
ATOM 1272 C C . LYS A 1 157 ? 30.497 -1.466 -22.415 1.00 60.97 157 LYS A C 1
ATOM 1274 O O . LYS A 1 157 ? 29.881 -1.236 -21.377 1.00 60.97 157 LYS A O 1
ATOM 1279 N N . ASN A 1 158 ? 29.913 -1.396 -23.609 1.00 56.00 158 ASN A N 1
ATOM 1280 C CA . ASN A 1 158 ? 28.499 -1.053 -23.775 1.00 56.00 158 ASN A CA 1
ATOM 1281 C C . ASN A 1 158 ? 27.576 -2.222 -23.378 1.00 56.00 158 ASN A C 1
ATOM 1283 O O . ASN A 1 158 ? 26.518 -2.006 -22.790 1.00 56.00 158 ASN A O 1
ATOM 1287 N N . ALA A 1 159 ? 27.997 -3.463 -23.639 1.00 56.19 159 ALA A N 1
ATOM 1288 C CA . ALA A 1 159 ? 27.253 -4.672 -23.287 1.00 56.19 159 ALA A CA 1
ATOM 1289 C C . ALA A 1 159 ? 27.288 -4.998 -21.782 1.00 56.19 159 ALA A C 1
ATOM 1291 O O . ALA A 1 159 ? 26.440 -5.748 -21.303 1.00 56.19 159 ALA A O 1
ATOM 1292 N N . THR A 1 160 ? 28.244 -4.449 -21.022 1.00 51.12 160 THR A N 1
ATOM 1293 C CA . THR A 1 160 ? 28.384 -4.693 -19.573 1.00 51.12 160 THR A CA 1
ATOM 1294 C C . THR A 1 160 ? 27.442 -3.858 -18.702 1.00 51.12 160 THR A C 1
ATOM 1296 O O . THR A 1 160 ? 27.399 -4.080 -17.495 1.00 51.12 160 THR A O 1
ATOM 1299 N N . SER A 1 161 ? 26.668 -2.921 -19.263 1.00 54.91 161 SER A N 1
ATOM 1300 C CA . SER A 1 161 ? 25.816 -2.022 -18.464 1.00 54.91 161 SER A CA 1
ATOM 1301 C C . SER A 1 161 ? 24.388 -1.871 -18.984 1.00 54.91 161 SER A C 1
ATOM 1303 O O . SER A 1 161 ? 23.780 -0.808 -18.871 1.00 54.91 161 SER A O 1
ATOM 1305 N N . THR A 1 162 ? 23.800 -2.939 -19.528 1.00 64.31 162 THR A N 1
ATOM 1306 C CA . THR A 1 162 ? 22.367 -2.907 -19.840 1.00 64.31 162 THR A CA 1
ATOM 1307 C C . THR A 1 162 ? 21.567 -2.825 -18.538 1.00 64.31 162 THR A C 1
ATOM 1309 O O . THR A 1 162 ? 21.611 -3.733 -17.708 1.00 64.31 162 THR A O 1
ATOM 1312 N N . LEU A 1 163 ? 20.860 -1.714 -18.337 1.00 68.44 163 LEU A N 1
ATOM 1313 C CA . LEU A 1 163 ? 19.896 -1.563 -17.251 1.00 68.44 163 LEU A CA 1
ATOM 1314 C C . LEU A 1 163 ? 18.630 -2.352 -17.603 1.00 68.44 163 LEU A C 1
ATOM 1316 O O . LEU A 1 163 ? 18.151 -2.278 -18.733 1.00 68.44 163 LEU A O 1
ATOM 1320 N N . ILE A 1 164 ? 18.107 -3.110 -16.645 1.00 77.88 164 ILE A N 1
ATOM 1321 C CA . ILE A 1 164 ? 16.834 -3.824 -16.745 1.00 77.88 164 ILE A CA 1
ATOM 1322 C C . ILE A 1 164 ? 15.846 -3.174 -15.781 1.00 77.88 164 ILE A C 1
ATOM 1324 O O . ILE A 1 164 ? 16.188 -2.820 -14.651 1.00 77.88 164 ILE A O 1
ATOM 1328 N N . GLU A 1 165 ? 14.610 -3.040 -16.244 1.00 79.00 165 GLU A N 1
ATOM 1329 C CA . GLU A 1 165 ? 13.469 -2.602 -15.453 1.00 79.00 165 GLU A CA 1
ATOM 1330 C C . GLU A 1 165 ? 12.707 -3.822 -14.935 1.00 79.00 165 GLU A C 1
ATOM 1332 O O . GLU A 1 165 ? 12.240 -4.653 -15.711 1.00 79.00 165 GLU A O 1
ATOM 1337 N N . ILE A 1 166 ? 12.596 -3.934 -13.614 1.00 80.81 166 ILE A N 1
ATOM 1338 C CA . ILE A 1 166 ? 11.908 -5.023 -12.926 1.00 80.81 166 ILE A CA 1
ATOM 1339 C C . ILE A 1 166 ? 10.676 -4.423 -12.237 1.00 80.81 166 ILE A C 1
ATOM 1341 O O . ILE A 1 166 ? 10.834 -3.610 -11.317 1.00 80.81 166 ILE A O 1
ATOM 1345 N N . PRO A 1 167 ? 9.451 -4.784 -12.657 1.00 83.81 167 PRO A N 1
ATOM 1346 C CA . PRO A 1 167 ? 8.241 -4.423 -11.932 1.00 83.81 167 PRO A CA 1
ATOM 1347 C C . PRO A 1 167 ? 8.261 -5.055 -10.537 1.00 83.81 167 PRO A C 1
ATOM 1349 O O . PRO A 1 167 ? 8.514 -6.246 -10.376 1.00 83.81 167 PRO A O 1
ATOM 1352 N N . THR A 1 168 ? 7.985 -4.250 -9.524 1.00 83.75 168 THR A N 1
ATOM 1353 C CA . THR A 1 168 ? 7.911 -4.641 -8.117 1.00 83.75 168 THR A CA 1
ATOM 1354 C C . THR A 1 168 ? 6.544 -4.247 -7.579 1.00 83.75 168 THR A C 1
ATOM 1356 O O . THR A 1 168 ? 6.057 -3.148 -7.853 1.00 83.75 168 THR A O 1
ATOM 1359 N N . ALA A 1 169 ? 5.891 -5.151 -6.849 1.00 86.31 169 ALA A N 1
ATOM 1360 C CA . ALA A 1 169 ? 4.552 -4.896 -6.328 1.00 86.31 169 ALA A CA 1
ATOM 1361 C C . ALA A 1 169 ? 4.533 -3.661 -5.409 1.00 86.31 169 ALA A C 1
ATOM 1363 O O . ALA A 1 169 ? 5.537 -3.307 -4.783 1.00 86.31 169 ALA A O 1
ATOM 1364 N N . ARG A 1 170 ? 3.379 -2.998 -5.312 1.00 88.94 170 ARG A N 1
ATOM 1365 C CA . ARG A 1 170 ? 3.173 -1.865 -4.405 1.00 88.94 170 ARG A CA 1
ATOM 1366 C C . ARG A 1 170 ? 2.562 -2.369 -3.094 1.00 88.94 170 ARG A C 1
ATOM 1368 O O . ARG A 1 170 ? 1.482 -2.949 -3.136 1.00 88.94 170 ARG A O 1
ATOM 1375 N N . PRO A 1 171 ? 3.185 -2.139 -1.926 1.00 91.94 171 PRO A N 1
ATOM 1376 C CA . PRO A 1 171 ? 2.578 -2.525 -0.659 1.00 91.94 171 PRO A CA 1
ATOM 1377 C C . PRO A 1 171 ? 1.323 -1.687 -0.398 1.00 91.94 171 PRO A C 1
ATOM 1379 O O . PRO A 1 171 ? 1.339 -0.462 -0.568 1.00 91.94 171 PRO A O 1
ATOM 1382 N N . TYR A 1 172 ? 0.245 -2.335 0.035 1.00 94.00 172 TYR A N 1
ATOM 1383 C CA . TYR A 1 172 ? -0.955 -1.623 0.453 1.00 94.00 172 TYR A CA 1
ATOM 1384 C C . TYR A 1 172 ? -0.692 -0.934 1.787 1.00 94.00 172 TYR A C 1
ATOM 1386 O O . TYR A 1 172 ? -0.053 -1.479 2.693 1.00 94.00 172 TYR A O 1
ATOM 1394 N N . THR A 1 173 ? -1.190 0.290 1.929 1.00 92.38 173 THR A N 1
ATOM 1395 C CA . THR A 1 173 ? -1.024 1.056 3.163 1.00 92.38 173 THR A CA 1
ATOM 1396 C C . THR A 1 173 ? -2.313 1.757 3.517 1.00 92.38 173 THR A C 1
ATOM 1398 O O . THR A 1 173 ? -3.053 2.227 2.656 1.00 92.38 173 THR A O 1
ATOM 1401 N N . TYR A 1 174 ? -2.558 1.870 4.814 1.00 89.06 174 TYR A N 1
ATOM 1402 C CA . TYR A 1 174 ? -3.735 2.562 5.309 1.00 89.06 174 TYR A CA 1
ATOM 1403 C C . TYR A 1 174 ? -3.678 4.063 5.012 1.00 89.06 174 TYR A C 1
ATOM 1405 O O . TYR A 1 174 ? -4.672 4.691 4.661 1.00 89.06 174 TYR A O 1
ATOM 1413 N N . GLN A 1 175 ? -2.474 4.629 5.087 1.00 88.94 175 GLN A N 1
ATOM 1414 C CA . GLN A 1 175 ? -2.173 6.002 4.706 1.00 88.94 175 GLN A CA 1
ATOM 1415 C C . GLN A 1 175 ? -2.421 6.227 3.209 1.00 88.94 175 GLN A C 1
ATOM 1417 O O . GLN A 1 175 ? -2.982 7.253 2.833 1.00 88.94 175 GLN A O 1
ATOM 1422 N N . GLY A 1 176 ? -2.031 5.265 2.365 1.00 88.19 176 GLY A N 1
ATOM 1423 C CA . GLY A 1 176 ? -2.282 5.296 0.927 1.00 88.19 176 GLY A CA 1
ATOM 1424 C C . GLY A 1 176 ? -3.769 5.230 0.598 1.00 88.19 176 GLY A C 1
ATOM 1425 O O . GLY A 1 176 ? -4.232 6.040 -0.198 1.00 88.19 176 GLY A O 1
ATOM 1426 N N . LEU A 1 177 ? -4.516 4.347 1.266 1.00 88.81 177 LEU A N 1
ATOM 1427 C CA . LEU A 1 177 ? -5.972 4.268 1.150 1.00 88.81 177 LEU A CA 1
ATOM 1428 C C . LEU A 1 177 ? -6.630 5.601 1.536 1.00 88.81 177 LEU A C 1
ATOM 1430 O O . LEU A 1 177 ? -7.397 6.153 0.757 1.00 88.81 177 LEU A O 1
ATOM 1434 N N . CYS A 1 178 ? -6.279 6.169 2.693 1.00 86.62 178 CYS A N 1
ATOM 1435 C CA . CYS A 1 178 ? -6.806 7.469 3.127 1.00 86.62 178 CYS A CA 1
ATOM 1436 C C . CYS A 1 178 ? -6.481 8.591 2.124 1.00 86.62 178 CYS A C 1
ATOM 1438 O O . CYS A 1 178 ? -7.325 9.435 1.841 1.00 86.62 178 CYS A O 1
ATOM 1440 N N . GLY A 1 179 ? -5.269 8.591 1.557 1.00 83.94 179 GLY A N 1
ATOM 1441 C CA . GLY A 1 179 ? -4.876 9.551 0.523 1.00 83.94 179 GLY A CA 1
ATOM 1442 C C . GLY A 1 179 ? -5.613 9.366 -0.807 1.00 83.94 179 GLY A C 1
ATOM 1443 O O . GLY A 1 179 ? -5.832 10.344 -1.517 1.00 83.94 179 GLY A O 1
ATOM 1444 N N . TYR A 1 180 ? -6.003 8.132 -1.133 1.00 84.50 180 TYR A N 1
ATOM 1445 C CA . TYR A 1 180 ? -6.765 7.794 -2.336 1.00 84.50 180 TYR A CA 1
ATOM 1446 C C . TYR A 1 180 ? -8.244 8.202 -2.217 1.00 84.50 180 TYR A C 1
ATOM 1448 O O . TYR A 1 180 ? -8.824 8.736 -3.168 1.00 84.50 180 TYR A O 1
ATOM 1456 N N . LEU A 1 181 ? -8.828 7.999 -1.032 1.00 81.00 181 LEU A N 1
ATOM 1457 C CA . LEU A 1 181 ? -10.218 8.303 -0.674 1.00 81.00 181 LEU A CA 1
ATOM 1458 C C . LEU A 1 181 ? -10.437 9.788 -0.304 1.00 81.00 181 LEU A C 1
ATOM 1460 O O . LEU A 1 181 ? -11.005 10.071 0.743 1.00 81.00 181 LEU A O 1
ATOM 1464 N N . ASP A 1 182 ? -9.945 10.723 -1.127 1.00 68.75 182 ASP A N 1
ATOM 1465 C CA . ASP A 1 182 ? -9.967 12.196 -0.951 1.00 68.75 182 ASP A CA 1
ATOM 1466 C C . ASP A 1 182 ? -10.938 12.724 0.136 1.00 68.75 182 ASP A C 1
ATOM 1468 O O . ASP A 1 182 ? -12.154 12.618 0.018 1.00 68.75 182 ASP A O 1
ATOM 1472 N N . GLY A 1 183 ? -10.396 13.322 1.205 1.00 64.56 183 GLY A N 1
ATOM 1473 C CA . GLY A 1 183 ? -11.185 13.883 2.315 1.00 64.56 183 GLY A CA 1
ATOM 1474 C C . GLY A 1 183 ? -11.095 13.123 3.642 1.00 64.56 183 GLY A C 1
ATOM 1475 O O . GLY A 1 183 ? -11.579 13.631 4.656 1.00 64.56 183 GLY A O 1
ATOM 1476 N N . ILE A 1 184 ? -10.417 11.971 3.676 1.00 73.19 184 ILE A N 1
ATOM 1477 C CA . ILE A 1 184 ? -10.229 11.168 4.890 1.00 73.19 184 ILE A CA 1
ATOM 1478 C C . ILE A 1 184 ? -8.764 11.208 5.338 1.00 73.19 184 ILE A C 1
ATOM 1480 O O . ILE A 1 184 ? -7.845 10.871 4.599 1.00 73.19 184 ILE A O 1
ATOM 1484 N N . ASN A 1 185 ? -8.532 11.628 6.583 1.00 80.94 185 ASN A N 1
ATOM 1485 C CA . ASN A 1 185 ? -7.222 11.537 7.226 1.00 80.94 185 ASN A CA 1
ATOM 1486 C C . ASN A 1 185 ? -7.152 10.247 8.057 1.00 80.94 185 ASN A C 1
ATOM 1488 O O . ASN A 1 185 ? -8.143 9.840 8.658 1.00 80.94 185 ASN A O 1
ATOM 1492 N N . VAL A 1 186 ? -5.964 9.657 8.167 1.00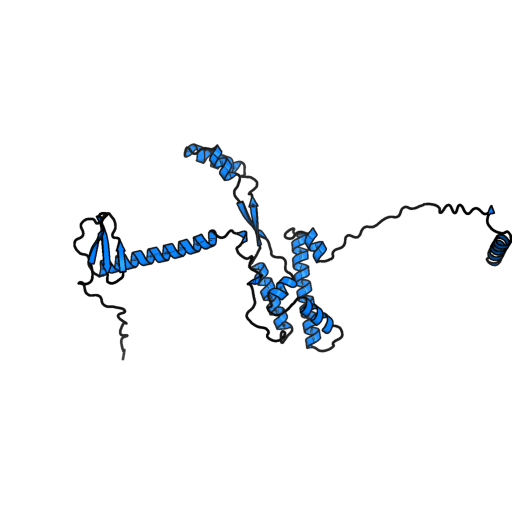 84.88 186 VAL A N 1
ATOM 1493 C CA . VAL A 1 186 ? -5.660 8.550 9.086 1.00 84.88 186 VAL A CA 1
ATOM 1494 C C . VAL A 1 186 ? -6.153 8.835 10.508 1.00 84.88 186 VAL A C 1
ATOM 1496 O O . VAL A 1 186 ? -6.745 7.964 11.136 1.00 84.88 186 VAL A O 1
ATOM 1499 N N . GLY A 1 187 ? -5.950 10.058 11.011 1.00 85.94 187 GLY A N 1
ATOM 1500 C CA . GLY A 1 187 ? -6.435 10.461 12.335 1.00 85.94 187 GLY A CA 1
ATOM 1501 C C . GLY A 1 187 ? -7.957 10.389 12.438 1.00 85.94 187 GLY A C 1
ATOM 1502 O O . GLY A 1 187 ? -8.481 9.792 13.371 1.00 85.94 187 GLY A O 1
ATOM 1503 N N . TYR A 1 188 ? -8.653 10.899 11.420 1.00 83.69 188 TYR A N 1
ATOM 1504 C CA . TYR A 1 188 ? -10.110 10.836 11.348 1.00 83.69 188 TYR A CA 1
ATOM 1505 C C . TYR A 1 188 ? -10.614 9.391 11.343 1.00 83.69 188 TYR A C 1
ATOM 1507 O O . TYR A 1 188 ? -11.536 9.059 12.079 1.00 83.69 188 TYR A O 1
ATOM 1515 N N . PHE A 1 189 ? -9.993 8.521 10.545 1.00 84.75 189 PHE A N 1
ATOM 1516 C CA . PHE A 1 189 ? -10.390 7.120 10.465 1.00 84.75 189 PHE A CA 1
ATOM 1517 C C . PHE A 1 189 ? -10.162 6.396 11.801 1.00 84.75 189 PHE A C 1
ATOM 1519 O O . PHE A 1 189 ? -11.030 5.660 12.258 1.00 84.75 189 PHE A O 1
ATOM 1526 N N . ASN A 1 190 ? -9.039 6.653 12.476 1.00 87.69 190 ASN A N 1
ATOM 1527 C CA . ASN A 1 190 ? -8.777 6.092 13.804 1.00 87.69 190 ASN A CA 1
ATOM 1528 C C . ASN A 1 190 ? -9.802 6.568 14.846 1.00 87.69 190 ASN A C 1
ATOM 1530 O O . ASN A 1 190 ? -10.207 5.796 15.712 1.00 87.69 190 ASN A O 1
ATOM 1534 N N . ASP A 1 191 ? -10.218 7.833 14.784 1.00 88.19 191 ASP A N 1
ATOM 1535 C CA . ASP A 1 191 ? -11.246 8.368 15.678 1.00 88.19 191 ASP A CA 1
ATOM 1536 C C . ASP A 1 191 ? -12.632 7.794 15.349 1.00 88.19 191 ASP A C 1
ATOM 1538 O O . ASP A 1 191 ? -13.395 7.470 16.260 1.00 88.19 191 ASP A O 1
ATOM 1542 N N . PHE A 1 192 ? -12.932 7.587 14.062 1.00 86.69 192 PHE A N 1
ATOM 1543 C CA . PHE A 1 192 ? -14.139 6.899 13.610 1.00 86.69 192 PHE A CA 1
ATOM 1544 C C . PHE A 1 192 ? -14.189 5.466 14.149 1.00 86.69 192 PHE A C 1
ATOM 1546 O O . PHE A 1 192 ? -15.161 5.112 14.808 1.00 86.69 192 PHE A O 1
ATOM 1553 N N . GLU A 1 193 ? -13.119 4.688 13.979 1.00 87.31 193 GLU A N 1
ATOM 1554 C CA . GLU A 1 193 ? -12.991 3.313 14.480 1.00 87.31 193 GLU A CA 1
ATOM 1555 C C . GLU A 1 193 ? -13.194 3.240 16.001 1.00 87.31 193 GLU A C 1
ATOM 1557 O O . GLU A 1 193 ? -13.999 2.447 16.485 1.00 87.31 193 GLU A O 1
ATOM 1562 N N . LYS A 1 194 ? -12.563 4.140 16.768 1.00 89.12 194 LYS A N 1
ATOM 1563 C CA . LYS A 1 194 ? -12.789 4.237 18.222 1.00 89.12 194 LYS A CA 1
ATOM 1564 C C . LYS A 1 194 ? -14.240 4.554 18.568 1.00 89.12 194 LYS A C 1
ATOM 1566 O O . LYS A 1 194 ? -14.751 4.047 19.560 1.00 89.12 194 LYS A O 1
ATOM 1571 N N . SER A 1 195 ? -14.901 5.390 17.770 1.00 88.06 195 SER A N 1
ATOM 1572 C CA . SER A 1 195 ? -16.296 5.769 18.000 1.00 88.06 195 SER A CA 1
ATOM 1573 C C . SER A 1 195 ? -17.295 4.639 17.733 1.00 88.06 195 SER A C 1
ATOM 1575 O O . SER A 1 195 ? -18.449 4.765 18.144 1.00 88.06 195 SER A O 1
ATOM 1577 N N . LEU A 1 196 ? -16.887 3.576 17.028 1.00 86.50 196 LEU A N 1
ATOM 1578 C CA . LEU A 1 196 ? -17.710 2.391 16.758 1.00 86.50 196 LEU A CA 1
ATOM 1579 C C . LEU A 1 196 ? -17.670 1.385 17.917 1.00 86.50 196 LEU A C 1
ATOM 1581 O O . LEU A 1 196 ? -18.590 0.583 18.070 1.00 86.50 196 LEU A O 1
ATOM 1585 N N . VAL A 1 197 ? -16.637 1.441 18.762 1.00 86.69 197 VAL A N 1
ATOM 1586 C CA . VAL A 1 197 ? -16.483 0.525 19.895 1.00 86.69 197 VAL A CA 1
ATOM 1587 C C . VAL A 1 197 ? -17.619 0.738 20.899 1.00 86.69 197 VAL A C 1
ATOM 1589 O O . VAL A 1 197 ? -17.786 1.824 21.449 1.00 86.69 197 VAL A O 1
ATOM 1592 N N . GLY A 1 198 ? -18.394 -0.319 21.153 1.00 84.31 198 GLY A N 1
ATOM 1593 C CA . GLY A 1 198 ? -19.495 -0.308 22.121 1.00 84.31 198 GLY A CA 1
ATOM 1594 C C . GLY A 1 198 ? -20.833 0.210 21.584 1.00 84.31 198 GLY A C 1
ATOM 1595 O O . GLY A 1 198 ? -21.777 0.330 22.362 1.00 84.31 198 GLY A O 1
ATOM 1596 N N . LYS A 1 199 ? -20.941 0.499 20.280 1.00 86.81 199 LYS A N 1
ATOM 1597 C CA . LYS A 1 199 ? -22.229 0.790 19.635 1.00 86.81 199 LYS A CA 1
ATOM 1598 C C . LYS A 1 199 ? -22.890 -0.488 19.126 1.00 86.81 199 LYS A C 1
ATOM 1600 O O . LYS A 1 199 ? -22.239 -1.356 18.551 1.00 86.81 199 LYS A O 1
ATOM 1605 N N . GLU A 1 200 ? -24.202 -0.579 19.323 1.00 85.75 200 GLU A N 1
ATOM 1606 C CA . GLU A 1 200 ? -25.024 -1.741 18.950 1.00 85.75 200 GLU A CA 1
ATOM 1607 C C . GLU A 1 200 ? -25.790 -1.544 17.627 1.00 85.75 200 GLU A C 1
ATOM 1609 O O . GLU A 1 200 ? -26.424 -2.486 17.150 1.00 85.75 200 GLU A O 1
ATOM 1614 N N . ASP A 1 201 ? -25.721 -0.349 17.027 1.00 88.25 201 ASP A N 1
ATOM 1615 C CA . ASP A 1 201 ? -26.413 -0.013 15.779 1.00 88.25 201 ASP A CA 1
ATOM 1616 C C . ASP A 1 201 ? -25.949 -0.910 14.620 1.00 88.25 201 ASP A C 1
ATOM 1618 O O . ASP A 1 201 ? -24.752 -1.186 14.489 1.00 88.25 201 ASP A O 1
ATOM 1622 N N . ALA A 1 202 ? -26.883 -1.326 13.757 1.00 87.38 202 ALA A N 1
ATOM 1623 C CA . ALA A 1 202 ? -26.595 -2.188 12.606 1.00 87.38 202 ALA A CA 1
ATOM 1624 C C . ALA A 1 202 ? -25.496 -1.590 11.710 1.00 87.38 202 ALA A C 1
ATOM 1626 O O . ALA A 1 202 ? -24.467 -2.226 11.497 1.00 87.38 202 ALA A O 1
ATOM 1627 N N . ASP A 1 203 ? -25.644 -0.317 11.331 1.00 85.88 203 ASP A N 1
ATOM 1628 C CA . ASP A 1 203 ? -24.660 0.390 10.507 1.00 85.88 203 ASP A CA 1
ATOM 1629 C C . ASP A 1 203 ? -23.274 0.422 11.173 1.00 85.88 203 ASP A C 1
ATOM 1631 O O . ASP A 1 203 ? -22.253 0.216 10.519 1.00 85.88 203 ASP A O 1
ATOM 1635 N N . SER A 1 204 ? -23.214 0.637 12.495 1.00 87.06 204 SER A N 1
ATOM 1636 C CA . SER A 1 204 ? -21.941 0.697 13.228 1.00 87.06 204 SER A CA 1
ATOM 1637 C C . SER A 1 204 ? -21.216 -0.653 13.233 1.00 87.06 204 SER A C 1
ATOM 1639 O O . SER A 1 204 ? -19.988 -0.690 13.110 1.00 87.06 204 SER A O 1
ATOM 1641 N N . LYS A 1 205 ? -21.962 -1.760 13.348 1.00 89.38 205 LYS A N 1
ATOM 1642 C CA . LYS A 1 205 ? -21.409 -3.119 13.256 1.00 89.38 205 LYS A CA 1
ATOM 1643 C C . LYS A 1 205 ? -20.887 -3.399 11.850 1.00 89.38 205 LYS A C 1
ATOM 1645 O O . LYS A 1 205 ? -19.762 -3.880 11.723 1.00 89.38 205 LYS A O 1
ATOM 1650 N N . ASP A 1 206 ? -21.636 -3.019 10.820 1.00 91.31 206 ASP A N 1
ATOM 1651 C CA . ASP A 1 206 ? -21.228 -3.217 9.427 1.00 91.31 206 ASP A CA 1
ATOM 1652 C C . ASP A 1 206 ? -19.954 -2.430 9.096 1.00 91.31 206 ASP A C 1
ATOM 1654 O O . ASP A 1 206 ? -18.999 -2.990 8.550 1.00 91.31 206 ASP A O 1
ATOM 1658 N N . PHE A 1 207 ? -19.863 -1.162 9.518 1.00 90.94 207 PHE A N 1
ATOM 1659 C CA . PHE A 1 207 ? -18.627 -0.387 9.377 1.00 90.94 207 PHE A CA 1
ATOM 1660 C C . PHE A 1 207 ? -17.460 -1.037 10.120 1.00 90.94 207 PHE A C 1
ATOM 1662 O O . PHE A 1 207 ? -16.368 -1.127 9.563 1.00 90.94 207 PHE A O 1
ATOM 1669 N N . SER A 1 208 ? -17.669 -1.534 11.343 1.00 91.06 208 SER A N 1
ATOM 1670 C CA . SER A 1 208 ? -16.613 -2.222 12.093 1.00 91.06 208 SER A CA 1
ATOM 1671 C C . SER A 1 208 ? -16.106 -3.465 11.357 1.00 91.06 208 SER A C 1
ATOM 1673 O O . SER A 1 208 ? -14.897 -3.682 11.300 1.00 91.06 208 SER A O 1
ATOM 1675 N N . VAL A 1 209 ? -17.002 -4.269 10.777 1.00 92.56 209 VAL A N 1
ATOM 1676 C CA . VAL A 1 209 ? -16.635 -5.472 10.014 1.00 92.56 209 VAL A CA 1
ATOM 1677 C C . VAL A 1 209 ? -15.832 -5.100 8.769 1.00 92.56 209 VAL A C 1
ATOM 1679 O O . VAL A 1 209 ? -14.779 -5.689 8.519 1.00 92.56 209 VAL A O 1
ATOM 1682 N N . ILE A 1 210 ? -16.281 -4.098 8.009 1.00 93.12 210 ILE A N 1
ATOM 1683 C CA . ILE A 1 210 ? -15.583 -3.660 6.794 1.00 93.12 210 ILE A CA 1
ATOM 1684 C C . ILE A 1 210 ? -14.212 -3.060 7.111 1.00 93.12 210 ILE A C 1
ATOM 1686 O O . ILE A 1 210 ? -13.239 -3.370 6.425 1.00 93.12 210 ILE A O 1
ATOM 1690 N N . ILE A 1 211 ? -14.094 -2.250 8.164 1.00 91.69 211 ILE A N 1
ATOM 1691 C CA . ILE A 1 211 ? -12.809 -1.676 8.585 1.00 91.69 211 ILE A CA 1
ATOM 1692 C C . ILE A 1 211 ? -11.820 -2.777 8.967 1.00 91.69 211 ILE A C 1
ATOM 1694 O O . ILE A 1 211 ? -10.677 -2.761 8.501 1.00 91.69 211 ILE A O 1
ATOM 1698 N N . THR A 1 212 ? -12.259 -3.751 9.767 1.00 93.38 212 THR A N 1
ATOM 1699 C CA . THR A 1 212 ? -11.430 -4.905 10.132 1.00 93.38 212 THR A CA 1
ATOM 1700 C C . THR A 1 212 ? -10.998 -5.671 8.888 1.00 93.38 212 THR A C 1
ATOM 1702 O O . THR A 1 212 ? -9.807 -5.922 8.712 1.00 93.38 212 THR A O 1
ATOM 1705 N N . ARG A 1 213 ? -11.923 -5.936 7.962 1.00 95.19 213 ARG A N 1
ATOM 1706 C CA . ARG A 1 213 ? -11.624 -6.619 6.699 1.00 95.19 213 ARG A CA 1
ATOM 1707 C C . ARG A 1 213 ? -10.581 -5.872 5.862 1.00 95.19 213 ARG A C 1
ATOM 1709 O O . ARG A 1 213 ? -9.659 -6.486 5.334 1.00 95.19 213 ARG A O 1
ATOM 1716 N N . ILE A 1 214 ? -10.687 -4.547 5.749 1.00 94.25 214 ILE A N 1
ATOM 1717 C CA . ILE A 1 214 ? -9.699 -3.710 5.047 1.00 94.25 214 ILE A CA 1
ATOM 1718 C C . ILE A 1 214 ? -8.321 -3.839 5.708 1.00 94.25 214 ILE A C 1
ATOM 1720 O O . ILE A 1 214 ? -7.316 -4.009 5.013 1.00 94.25 214 ILE A O 1
ATOM 1724 N N . ARG A 1 215 ? -8.256 -3.784 7.046 1.00 92.62 215 ARG A N 1
ATOM 1725 C CA . ARG A 1 215 ? -7.000 -3.957 7.793 1.00 92.62 215 ARG A CA 1
ATOM 1726 C C . ARG A 1 215 ? -6.391 -5.339 7.563 1.00 92.62 215 ARG A C 1
ATOM 1728 O O . ARG A 1 215 ? -5.186 -5.421 7.338 1.00 92.62 215 ARG A O 1
ATOM 1735 N N . GLU A 1 216 ? -7.204 -6.391 7.580 1.00 95.00 216 GLU A N 1
ATOM 1736 C CA . GLU A 1 216 ? -6.771 -7.771 7.341 1.00 95.00 216 GLU A CA 1
ATOM 1737 C C . GLU A 1 216 ? -6.205 -7.955 5.932 1.00 95.00 216 GLU A C 1
ATOM 1739 O O . GLU A 1 216 ? -5.127 -8.521 5.783 1.00 95.00 216 GLU A O 1
ATOM 1744 N N . VAL A 1 217 ? -6.855 -7.405 4.902 1.00 96.25 217 VAL A N 1
ATOM 1745 C CA . VAL A 1 217 ? -6.350 -7.468 3.518 1.00 96.25 217 VAL A CA 1
ATOM 1746 C C . VAL A 1 217 ? -5.006 -6.754 3.379 1.00 96.25 217 VAL A C 1
ATOM 1748 O O . VAL A 1 217 ? -4.061 -7.299 2.807 1.00 96.25 217 VAL A O 1
ATOM 1751 N N . ILE A 1 218 ? -4.889 -5.550 3.944 1.00 95.31 218 ILE A N 1
ATOM 1752 C CA . ILE A 1 218 ? -3.637 -4.783 3.939 1.00 95.31 218 ILE A CA 1
ATOM 1753 C C . ILE A 1 218 ? -2.530 -5.534 4.694 1.00 95.31 218 ILE A C 1
ATOM 1755 O O . ILE A 1 218 ? -1.374 -5.530 4.263 1.00 95.31 218 ILE A O 1
ATOM 1759 N N . TYR A 1 219 ? -2.865 -6.160 5.824 1.00 95.06 219 TYR A N 1
ATOM 1760 C CA . TYR A 1 219 ? -1.936 -6.975 6.602 1.00 95.06 219 TYR A CA 1
ATOM 1761 C C . TYR A 1 219 ? -1.457 -8.183 5.793 1.00 95.06 219 TYR A C 1
ATOM 1763 O O . TYR A 1 219 ? -0.249 -8.374 5.648 1.00 95.06 219 TYR A O 1
ATOM 1771 N N . GLN A 1 220 ? -2.391 -8.950 5.226 1.00 95.75 220 GLN A N 1
ATOM 1772 C CA . GLN A 1 220 ? -2.117 -10.183 4.495 1.00 95.75 220 GLN A CA 1
ATOM 1773 C C . GLN A 1 220 ? -1.206 -9.925 3.297 1.00 95.75 220 GLN A C 1
ATOM 177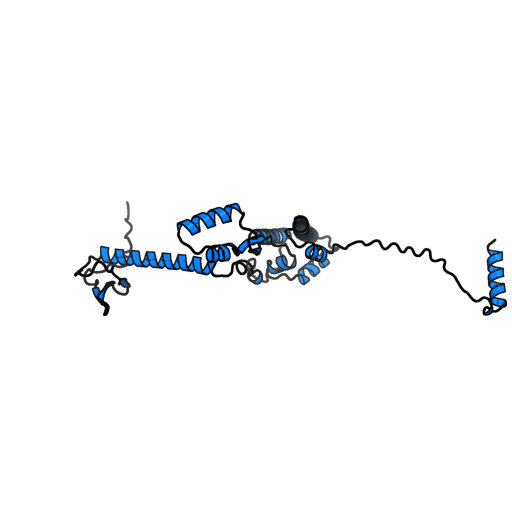5 O O . GLN A 1 220 ? -0.182 -10.587 3.156 1.00 95.75 220 GLN A O 1
ATOM 1780 N N . GLN A 1 221 ? -1.512 -8.904 2.492 1.00 95.38 221 GLN A N 1
ATOM 1781 C CA . GLN A 1 221 ? -0.708 -8.554 1.323 1.00 95.38 221 GLN A CA 1
ATOM 1782 C C . GLN A 1 221 ? 0.741 -8.221 1.698 1.00 95.38 221 GLN A C 1
ATOM 1784 O O . GLN A 1 221 ? 1.683 -8.722 1.080 1.00 95.38 221 GLN A O 1
ATOM 1789 N N . LYS A 1 222 ? 0.934 -7.408 2.742 1.00 94.25 222 LYS A N 1
ATOM 1790 C CA . LYS A 1 222 ? 2.271 -7.045 3.224 1.00 94.25 222 LYS A CA 1
ATOM 1791 C C . LYS A 1 222 ? 3.013 -8.246 3.792 1.00 94.25 222 LYS A C 1
ATOM 1793 O O . LYS A 1 222 ? 4.198 -8.412 3.502 1.00 94.25 222 LYS A O 1
ATOM 1798 N N . PHE A 1 223 ? 2.332 -9.069 4.584 1.00 94.38 223 PHE A N 1
ATOM 1799 C CA . PHE A 1 223 ? 2.912 -10.261 5.187 1.00 94.38 223 PHE A CA 1
ATOM 1800 C C . PHE A 1 223 ? 3.348 -11.264 4.114 1.00 94.38 223 PHE A C 1
ATOM 1802 O O . PHE A 1 223 ? 4.529 -11.599 4.041 1.00 94.38 223 PHE A O 1
ATOM 1809 N N . GLU A 1 224 ? 2.441 -11.669 3.224 1.00 94.62 224 GLU A N 1
ATOM 1810 C CA . GLU A 1 224 ? 2.730 -12.600 2.130 1.00 94.62 224 GLU A C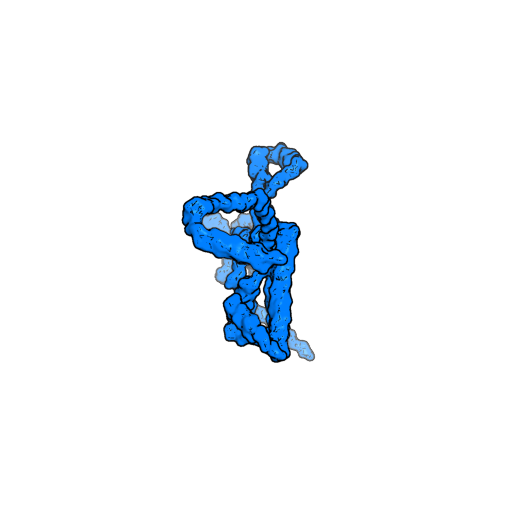A 1
ATOM 1811 C C . GLU A 1 224 ? 3.830 -12.056 1.214 1.00 94.62 224 GLU A C 1
ATOM 1813 O O . GLU A 1 224 ? 4.822 -12.741 0.955 1.00 94.62 224 GLU A O 1
ATOM 1818 N N . GLY A 1 225 ? 3.735 -10.788 0.805 1.00 92.75 225 GLY A N 1
ATOM 1819 C CA . GLY A 1 225 ? 4.756 -10.158 -0.027 1.00 92.75 225 GLY A CA 1
ATOM 1820 C C . GLY A 1 225 ? 6.133 -10.105 0.645 1.00 92.75 225 GLY A C 1
ATOM 1821 O O . GLY A 1 225 ? 7.150 -10.272 -0.031 1.00 92.75 225 GLY A O 1
ATOM 1822 N N . ALA A 1 226 ? 6.198 -9.937 1.969 1.00 92.88 226 ALA A N 1
ATOM 1823 C CA . ALA A 1 226 ? 7.445 -10.039 2.723 1.00 92.88 226 ALA A CA 1
ATOM 1824 C C . ALA A 1 226 ? 7.971 -11.481 2.786 1.00 92.88 226 ALA A C 1
ATOM 1826 O O . ALA A 1 226 ? 9.175 -11.685 2.636 1.00 92.88 226 ALA A O 1
ATOM 1827 N N . THR A 1 227 ? 7.094 -12.478 2.952 1.00 91.00 227 THR A N 1
ATOM 1828 C CA . THR A 1 227 ? 7.501 -13.895 2.987 1.00 91.00 227 THR A CA 1
ATOM 1829 C C . THR A 1 227 ? 8.083 -14.380 1.659 1.00 91.00 227 THR A C 1
ATOM 1831 O O . THR A 1 227 ? 9.055 -15.131 1.653 1.00 91.00 227 THR A O 1
ATOM 1834 N N . VAL A 1 228 ? 7.551 -13.896 0.532 1.00 92.31 228 VAL A N 1
ATOM 1835 C CA . VAL A 1 228 ? 8.033 -14.224 -0.823 1.00 92.31 228 VAL A CA 1
ATOM 1836 C C . VAL A 1 228 ? 9.278 -13.401 -1.203 1.00 92.31 228 VAL A C 1
ATOM 1838 O O . VAL A 1 228 ? 9.916 -13.655 -2.221 1.00 92.31 228 VAL A O 1
ATOM 1841 N N . GLY A 1 229 ? 9.660 -12.410 -0.390 1.00 88.69 229 GLY A N 1
ATOM 1842 C CA . GLY A 1 229 ? 10.792 -11.519 -0.667 1.00 88.69 229 GLY A CA 1
ATOM 1843 C C . GLY A 1 229 ? 10.483 -10.414 -1.683 1.00 88.69 229 GLY A C 1
ATOM 1844 O O . GLY A 1 229 ? 11.397 -9.747 -2.163 1.00 88.69 229 GLY A O 1
ATOM 1845 N N . THR A 1 230 ? 9.202 -10.192 -1.993 1.00 88.25 230 THR A N 1
ATOM 1846 C CA . THR A 1 230 ? 8.751 -9.060 -2.819 1.00 88.25 230 THR A CA 1
ATOM 1847 C C . THR A 1 230 ? 8.903 -7.743 -2.058 1.00 88.25 230 THR A C 1
ATOM 1849 O O . THR A 1 230 ? 9.326 -6.734 -2.622 1.00 88.25 230 THR A O 1
ATOM 1852 N N . PHE A 1 231 ? 8.606 -7.755 -0.755 1.00 90.88 231 PHE A N 1
ATOM 1853 C CA . PHE A 1 231 ? 8.807 -6.621 0.146 1.00 90.88 231 PHE A CA 1
ATOM 1854 C C . PHE A 1 231 ? 9.981 -6.862 1.093 1.00 90.88 231 PHE A C 1
ATOM 1856 O O . PHE A 1 231 ? 10.343 -7.995 1.406 1.00 90.88 231 PHE A O 1
ATOM 1863 N N . SER A 1 232 ? 10.572 -5.778 1.599 1.00 90.44 232 SER A N 1
ATOM 1864 C CA . SER A 1 232 ? 11.620 -5.879 2.615 1.00 90.44 232 SER A CA 1
ATOM 1865 C C . SER A 1 232 ? 11.035 -6.407 3.926 1.00 90.44 232 SER A C 1
ATOM 1867 O O . SER A 1 232 ? 10.350 -5.671 4.640 1.00 90.44 232 SER A O 1
ATOM 1869 N N . ALA A 1 233 ? 11.357 -7.657 4.272 1.00 91.62 233 ALA A N 1
ATOM 1870 C CA . ALA A 1 233 ? 10.910 -8.293 5.510 1.00 91.62 233 ALA A CA 1
ATOM 1871 C C . ALA A 1 233 ? 11.213 -7.437 6.748 1.00 91.62 233 ALA A C 1
ATOM 1873 O O . ALA A 1 233 ? 10.374 -7.290 7.622 1.00 91.62 233 ALA A O 1
ATOM 1874 N N . THR A 1 234 ? 12.369 -6.772 6.800 1.00 91.62 234 THR A N 1
ATOM 1875 C CA . THR A 1 234 ? 12.751 -5.959 7.963 1.00 91.62 234 THR A CA 1
ATOM 1876 C C . THR A 1 234 ? 11.919 -4.680 8.112 1.00 91.62 234 THR A C 1
ATOM 1878 O O . THR A 1 234 ? 11.734 -4.200 9.229 1.00 91.62 234 THR A O 1
ATOM 1881 N N . ILE A 1 235 ? 11.447 -4.080 7.014 1.00 92.62 235 ILE A N 1
ATOM 1882 C CA . ILE A 1 235 ? 10.547 -2.918 7.081 1.00 92.62 235 ILE A CA 1
ATOM 1883 C C . ILE A 1 235 ? 9.138 -3.375 7.449 1.00 92.62 235 ILE A C 1
ATOM 1885 O O . ILE A 1 235 ? 8.541 -2.812 8.362 1.00 92.62 235 ILE A O 1
ATOM 1889 N N . ILE A 1 236 ? 8.647 -4.430 6.795 1.00 92.56 236 ILE A N 1
ATOM 1890 C CA . ILE A 1 236 ? 7.303 -4.954 7.037 1.00 92.56 236 ILE A CA 1
ATOM 1891 C C . ILE A 1 236 ? 7.161 -5.509 8.456 1.00 92.56 236 ILE A C 1
ATOM 1893 O O . ILE A 1 236 ? 6.179 -5.193 9.115 1.00 92.56 236 ILE A O 1
ATOM 1897 N N . SER A 1 237 ? 8.150 -6.229 8.993 1.00 91.56 237 SER A N 1
ATOM 1898 C CA . SER A 1 237 ? 8.113 -6.687 10.388 1.00 91.56 237 SER A CA 1
ATOM 1899 C C . SER A 1 237 ? 7.961 -5.530 11.377 1.00 91.56 237 SER A C 1
ATOM 1901 O O . SER A 1 237 ? 7.230 -5.660 12.352 1.00 91.56 237 SER A O 1
ATOM 1903 N N . ARG A 1 238 ? 8.585 -4.375 11.110 1.00 90.88 238 ARG A N 1
ATOM 1904 C CA . ARG A 1 238 ? 8.436 -3.179 11.955 1.00 90.88 238 ARG A CA 1
ATOM 1905 C C . ARG A 1 238 ? 7.078 -2.502 11.779 1.00 90.88 238 ARG A C 1
ATOM 1907 O O . ARG A 1 238 ? 6.502 -2.079 12.772 1.00 90.88 238 ARG A O 1
ATOM 1914 N N . ASP A 1 239 ? 6.572 -2.416 10.549 1.00 90.44 239 ASP A N 1
ATOM 1915 C CA . ASP A 1 239 ? 5.251 -1.841 10.243 1.00 90.44 239 ASP A CA 1
ATOM 1916 C C . ASP A 1 239 ? 4.105 -2.673 10.843 1.00 90.44 239 ASP A C 1
ATOM 1918 O O . ASP A 1 239 ? 3.167 -2.122 11.412 1.00 90.44 239 ASP A O 1
ATOM 1922 N N . LEU A 1 240 ? 4.213 -4.004 10.779 1.00 90.50 240 LEU A N 1
ATOM 1923 C CA . LEU A 1 240 ? 3.237 -4.941 11.343 1.00 90.50 240 LEU A CA 1
ATOM 1924 C C . LEU A 1 240 ? 3.397 -5.154 12.859 1.00 90.50 240 LEU A C 1
ATOM 1926 O O . LEU A 1 240 ? 2.571 -5.834 13.464 1.00 90.50 240 LEU A O 1
ATOM 1930 N N . GLY A 1 241 ? 4.454 -4.615 13.477 1.00 88.44 241 GLY A N 1
ATOM 1931 C CA . GLY A 1 241 ? 4.738 -4.798 14.904 1.00 88.44 241 GLY A CA 1
ATOM 1932 C C . GLY A 1 241 ? 5.196 -6.213 15.286 1.00 88.44 241 GLY A C 1
ATOM 1933 O O . GLY A 1 241 ? 5.075 -6.610 16.447 1.00 88.44 241 GLY A O 1
ATOM 1934 N N . LEU A 1 242 ? 5.728 -6.986 14.334 1.00 87.44 242 LEU A N 1
ATOM 1935 C CA . LEU A 1 242 ? 6.325 -8.293 14.607 1.00 87.44 242 LEU A CA 1
ATOM 1936 C C . LEU A 1 242 ? 7.579 -8.099 15.465 1.00 87.44 242 LEU A C 1
ATOM 1938 O O . LEU A 1 242 ? 8.536 -7.439 15.060 1.00 87.44 242 LEU A O 1
ATOM 1942 N N . THR A 1 243 ? 7.552 -8.663 16.668 1.00 83.94 243 THR A N 1
ATOM 1943 C CA . THR A 1 243 ? 8.623 -8.508 17.655 1.00 83.94 243 THR A CA 1
ATOM 1944 C C . THR A 1 243 ? 9.384 -9.815 17.814 1.00 83.94 243 THR A C 1
ATOM 1946 O O . THR A 1 243 ? 8.780 -10.872 17.998 1.00 83.94 243 THR A O 1
ATOM 1949 N N . ASP A 1 244 ? 10.713 -9.729 17.802 1.00 81.94 244 ASP A N 1
ATOM 1950 C CA . ASP A 1 244 ? 11.581 -10.861 18.104 1.00 81.94 244 ASP A CA 1
ATOM 1951 C C . ASP A 1 244 ? 11.483 -11.194 19.596 1.00 81.94 244 ASP A C 1
ATOM 1953 O O . ASP A 1 244 ? 11.858 -10.396 20.460 1.00 81.94 244 ASP A O 1
ATOM 1957 N N . LYS A 1 245 ? 10.998 -12.394 19.915 1.00 85.94 245 LYS A N 1
ATOM 1958 C CA . LYS A 1 245 ? 11.077 -12.926 21.276 1.00 85.94 245 LYS A CA 1
ATOM 1959 C C . LYS A 1 245 ? 12.499 -13.425 21.505 1.00 85.94 245 LYS A C 1
ATOM 1961 O O . LYS A 1 245 ? 12.935 -14.370 20.854 1.00 85.94 245 LYS A O 1
ATOM 1966 N N . LYS A 1 246 ? 13.225 -12.782 22.419 1.00 82.31 246 LYS A N 1
ATOM 1967 C CA . LYS A 1 246 ? 14.511 -13.275 22.920 1.00 82.31 246 LYS A CA 1
ATOM 1968 C C . LYS A 1 246 ? 14.307 -13.834 24.316 1.00 82.31 246 LYS A C 1
ATOM 1970 O O . LYS A 1 246 ? 13.889 -13.107 25.213 1.00 82.31 246 LYS A O 1
ATOM 1975 N N . GLU A 1 247 ? 14.618 -15.108 24.489 1.00 80.81 247 GLU A N 1
ATOM 1976 C CA . GLU A 1 247 ? 14.731 -15.716 25.808 1.00 80.81 247 GLU A CA 1
ATOM 1977 C C . GLU A 1 247 ? 16.106 -15.353 26.372 1.00 80.81 247 GLU A C 1
ATOM 1979 O O . GLU A 1 247 ? 17.138 -15.638 25.765 1.00 80.81 247 GLU A O 1
ATOM 1984 N N . ILE A 1 248 ? 16.122 -14.637 27.497 1.00 81.31 248 ILE A N 1
ATOM 1985 C CA . ILE A 1 248 ? 17.347 -14.362 28.247 1.00 81.31 248 ILE A CA 1
ATOM 1986 C C . ILE A 1 248 ? 17.365 -15.356 29.402 1.00 81.31 248 ILE A C 1
ATOM 1988 O O . ILE A 1 248 ? 16.663 -15.175 30.397 1.00 81.31 248 ILE A O 1
ATOM 1992 N N . GLU A 1 249 ? 18.156 -16.416 29.265 1.00 73.06 249 GLU A N 1
ATOM 1993 C CA . GLU A 1 249 ? 18.465 -17.296 30.386 1.00 73.06 249 GLU A CA 1
ATOM 1994 C C . GLU A 1 249 ? 19.402 -16.560 31.349 1.00 73.06 249 GLU A C 1
ATOM 1996 O O . GLU A 1 249 ? 20.607 -16.434 31.122 1.00 73.06 249 GLU A O 1
ATOM 2001 N N . ASN A 1 250 ? 18.845 -16.051 32.448 1.00 70.56 250 ASN A N 1
ATOM 2002 C CA . ASN A 1 250 ? 19.643 -15.552 33.560 1.00 70.56 250 ASN A CA 1
ATOM 2003 C C . ASN A 1 250 ? 20.221 -16.748 34.329 1.00 70.56 250 ASN A C 1
ATOM 2005 O O . ASN A 1 250 ? 19.693 -17.143 35.366 1.00 70.56 250 ASN A O 1
ATOM 2009 N N . ASN A 1 251 ? 21.336 -17.301 33.849 1.00 61.84 251 ASN A N 1
ATOM 2010 C CA . ASN A 1 251 ? 22.119 -18.327 34.550 1.00 61.84 251 ASN A CA 1
ATOM 2011 C C . ASN A 1 251 ? 22.912 -17.737 35.734 1.00 61.84 251 ASN A C 1
ATOM 2013 O O . ASN A 1 251 ? 24.100 -18.001 35.912 1.00 61.84 251 ASN A O 1
ATOM 2017 N N . HIS A 1 252 ? 22.265 -16.922 36.569 1.00 61.88 252 HIS A N 1
ATOM 2018 C CA . HIS A 1 252 ? 22.811 -16.538 37.864 1.00 61.88 252 HIS A CA 1
ATOM 2019 C C . HIS A 1 252 ? 22.431 -17.585 38.913 1.00 61.88 252 HIS A C 1
ATOM 2021 O O . HIS A 1 252 ? 21.596 -17.354 39.779 1.00 61.88 252 HIS A O 1
ATOM 2027 N N . SER A 1 253 ? 23.133 -18.719 38.895 1.00 56.34 253 SER A N 1
ATOM 2028 C CA . SER A 1 253 ? 23.315 -19.577 40.074 1.00 56.34 253 SER A CA 1
ATOM 2029 C C . SER A 1 253 ? 24.333 -18.946 41.040 1.00 56.34 253 SER A C 1
ATOM 2031 O O . SER A 1 253 ? 25.305 -19.576 41.456 1.00 56.34 253 SER A O 1
ATOM 2033 N N . GLY A 1 254 ? 24.182 -17.652 41.317 1.00 55.25 254 GLY A N 1
ATOM 2034 C CA . GLY A 1 254 ? 24.979 -16.960 42.315 1.00 55.25 254 GLY A CA 1
ATOM 2035 C C . GLY A 1 254 ? 24.291 -17.135 43.653 1.00 55.25 254 GLY A C 1
ATOM 2036 O O . GLY A 1 254 ? 23.278 -16.485 43.898 1.00 55.25 254 GLY A O 1
ATOM 2037 N N . GLU A 1 255 ? 24.817 -18.009 44.511 1.00 55.53 255 GLU A N 1
ATOM 2038 C CA . GLU A 1 255 ? 24.482 -17.979 45.933 1.00 55.53 255 GLU A CA 1
ATOM 2039 C C . GLU A 1 255 ? 24.566 -16.527 46.408 1.00 55.53 255 GLU A C 1
ATOM 2041 O O . GLU A 1 255 ? 25.613 -15.881 46.283 1.00 55.53 255 GLU A O 1
ATOM 2046 N N . ILE A 1 256 ? 23.461 -16.003 46.937 1.00 56.53 256 ILE A N 1
ATOM 2047 C CA . ILE A 1 256 ? 23.473 -14.729 47.642 1.00 56.53 256 ILE A CA 1
ATOM 2048 C C . ILE A 1 256 ? 24.365 -14.948 48.866 1.00 56.53 256 ILE A C 1
ATOM 2050 O O . ILE A 1 256 ? 23.913 -15.409 49.912 1.00 56.53 256 ILE A O 1
ATOM 2054 N N . LYS A 1 257 ? 25.662 -14.648 48.744 1.00 56.16 257 LYS A N 1
ATOM 2055 C CA . LYS A 1 257 ? 26.544 -14.511 49.899 1.00 56.16 257 LYS A CA 1
ATOM 2056 C C . LYS A 1 257 ? 26.112 -13.247 50.624 1.00 56.16 257 LYS A C 1
ATOM 2058 O O . LYS A 1 257 ? 26.665 -12.171 50.411 1.00 56.16 257 LYS A O 1
ATOM 2063 N N . ASN A 1 258 ? 25.098 -13.391 51.471 1.00 55.88 258 ASN A N 1
ATOM 2064 C CA . ASN A 1 258 ? 24.766 -12.438 52.514 1.00 55.88 258 ASN A CA 1
ATOM 2065 C C . ASN A 1 258 ? 25.965 -12.376 53.466 1.00 55.88 258 ASN A C 1
ATOM 2067 O O . ASN A 1 258 ? 25.995 -13.049 54.492 1.00 55.88 258 ASN A O 1
ATOM 2071 N N . ASN A 1 259 ? 26.987 -11.595 53.113 1.00 58.53 259 ASN A N 1
ATOM 2072 C CA . ASN A 1 259 ? 28.069 -11.244 54.022 1.00 58.53 259 ASN A CA 1
ATOM 2073 C C . ASN A 1 259 ? 27.546 -10.184 55.002 1.00 58.53 259 ASN A C 1
ATOM 2075 O O . ASN A 1 259 ? 27.940 -9.020 54.964 1.00 58.53 259 ASN A O 1
ATOM 2079 N N . ILE A 1 260 ? 26.555 -10.575 55.802 1.00 65.19 260 ILE A N 1
ATOM 2080 C CA . ILE A 1 260 ? 26.008 -9.753 56.871 1.00 65.19 260 ILE A CA 1
ATOM 2081 C C . ILE A 1 260 ? 26.987 -9.881 58.035 1.00 65.19 260 ILE A C 1
ATOM 2083 O O . ILE A 1 260 ? 27.180 -10.960 58.587 1.00 65.19 260 ILE A O 1
ATOM 2087 N N . ASP A 1 261 ? 27.641 -8.778 58.382 1.00 67.81 261 ASP A N 1
ATOM 2088 C CA . ASP A 1 261 ? 28.543 -8.706 59.527 1.00 67.81 261 ASP A CA 1
ATOM 2089 C C . ASP A 1 261 ? 27.724 -8.699 60.828 1.00 67.81 261 ASP A C 1
ATOM 2091 O O . ASP A 1 261 ? 27.252 -7.657 61.292 1.00 67.81 261 ASP A O 1
ATOM 2095 N N . TYR A 1 262 ? 27.530 -9.885 61.409 1.00 65.50 262 TYR A N 1
ATOM 2096 C CA . TYR A 1 262 ? 26.751 -10.089 62.634 1.00 65.50 262 TYR A CA 1
ATOM 2097 C C . TYR A 1 262 ? 27.329 -9.365 63.862 1.00 65.50 262 TYR A C 1
ATOM 2099 O O . TYR A 1 262 ? 26.621 -9.209 64.854 1.00 65.50 262 TYR A O 1
ATOM 2107 N N . SER A 1 263 ? 28.576 -8.876 63.807 1.00 71.25 263 SER A N 1
ATOM 2108 C CA . SER A 1 263 ? 29.199 -8.124 64.908 1.00 71.25 263 SER A CA 1
ATOM 2109 C C . SER A 1 263 ? 28.614 -6.718 65.103 1.00 71.25 263 SER A C 1
ATOM 2111 O O . SER A 1 263 ? 28.778 -6.122 66.166 1.00 71.25 263 SER A O 1
ATOM 2113 N N . LYS A 1 264 ? 27.904 -6.193 64.095 1.00 69.81 264 LYS A N 1
ATOM 2114 C CA . LYS A 1 264 ? 27.272 -4.862 64.120 1.00 69.81 264 LYS A CA 1
ATOM 2115 C C . LYS A 1 264 ? 25.800 -4.894 64.520 1.00 69.81 264 LYS A C 1
ATOM 2117 O O . LYS A 1 264 ? 25.161 -3.844 64.572 1.00 69.81 264 LYS A O 1
ATOM 2122 N N . ILE A 1 265 ? 25.252 -6.079 64.776 1.00 72.25 265 ILE A N 1
ATOM 2123 C CA . ILE A 1 265 ? 23.851 -6.251 65.150 1.00 72.25 265 ILE A CA 1
ATOM 2124 C C . ILE A 1 265 ? 23.752 -6.213 66.685 1.00 72.25 265 ILE A C 1
ATOM 2126 O O . ILE A 1 265 ? 24.442 -6.985 67.352 1.00 72.25 265 ILE A O 1
ATOM 2130 N N . PRO A 1 266 ? 22.911 -5.342 67.276 1.00 78.50 266 PRO A N 1
ATOM 2131 C CA . PRO A 1 266 ? 22.698 -5.307 68.720 1.00 78.50 266 PRO A CA 1
ATOM 2132 C C . PRO A 1 266 ? 22.184 -6.651 69.251 1.00 78.50 266 PRO A C 1
ATOM 2134 O O . PRO A 1 266 ? 21.312 -7.274 68.643 1.00 78.50 266 PRO A O 1
ATOM 2137 N N . THR A 1 267 ? 22.665 -7.075 70.421 1.00 76.06 267 THR A N 1
ATOM 2138 C CA . THR A 1 267 ? 22.323 -8.375 71.028 1.00 76.06 267 THR A CA 1
ATOM 2139 C C . THR A 1 267 ? 20.814 -8.572 71.232 1.00 76.06 267 THR A C 1
ATOM 2141 O O . THR A 1 267 ? 20.318 -9.687 71.086 1.00 76.06 267 THR A O 1
ATOM 2144 N N . GLU A 1 268 ? 20.063 -7.499 71.503 1.00 75.94 268 GLU A N 1
ATOM 2145 C CA . GLU A 1 268 ? 18.593 -7.527 71.594 1.00 75.94 268 GLU A CA 1
ATOM 2146 C C . GLU A 1 268 ? 17.921 -7.950 70.283 1.00 75.94 268 GLU A C 1
ATOM 2148 O O . GLU A 1 268 ? 16.997 -8.764 70.296 1.00 75.94 268 GLU A O 1
ATOM 2153 N N . ALA A 1 269 ? 18.406 -7.449 69.144 1.00 77.19 269 ALA A N 1
ATOM 2154 C CA . ALA A 1 269 ? 17.854 -7.790 67.837 1.00 77.19 269 ALA A CA 1
ATOM 2155 C C . ALA A 1 269 ? 18.116 -9.264 67.491 1.00 77.19 269 ALA A C 1
ATOM 2157 O O . ALA A 1 269 ? 17.244 -9.938 66.946 1.00 77.19 269 ALA A O 1
ATOM 2158 N N . LEU A 1 270 ? 19.278 -9.797 67.883 1.00 75.12 270 LEU A N 1
ATOM 2159 C CA . LEU A 1 270 ? 19.598 -11.217 67.716 1.00 75.12 270 LEU A CA 1
ATOM 2160 C C . LEU A 1 270 ? 18.707 -12.116 68.583 1.00 75.12 270 LEU A C 1
ATOM 2162 O O . LEU A 1 270 ? 18.262 -13.163 68.119 1.00 75.12 270 LEU A O 1
ATOM 2166 N N . GLN A 1 271 ? 18.405 -11.707 69.819 1.00 78.38 271 GLN A N 1
ATOM 2167 C CA . GLN A 1 271 ? 17.497 -12.464 70.685 1.00 78.38 271 GLN A CA 1
ATOM 2168 C C . GLN A 1 271 ? 16.058 -12.472 70.163 1.00 78.38 271 GLN A C 1
ATOM 2170 O O . GLN A 1 271 ? 15.391 -13.499 70.264 1.00 78.38 271 GLN A O 1
ATOM 2175 N N . LEU A 1 272 ? 15.595 -11.365 69.577 1.00 78.56 272 LEU A N 1
ATOM 2176 C CA . LEU A 1 272 ? 14.284 -11.275 68.928 1.00 78.56 272 LEU A CA 1
ATOM 2177 C C . LEU A 1 272 ? 14.164 -12.233 67.738 1.00 78.56 272 LEU A C 1
ATOM 2179 O O . LEU A 1 272 ? 13.188 -12.975 67.660 1.00 78.56 272 LEU A O 1
ATOM 2183 N N . ILE A 1 273 ? 15.186 -12.280 66.878 1.00 77.25 273 ILE A N 1
ATOM 2184 C CA . ILE A 1 273 ? 15.246 -13.204 65.733 1.00 77.25 273 ILE A CA 1
ATOM 2185 C C . ILE A 1 273 ? 15.273 -14.667 66.207 1.00 77.25 273 ILE A C 1
ATOM 2187 O O . ILE A 1 273 ? 14.608 -15.531 65.638 1.00 77.25 273 ILE A O 1
ATOM 2191 N N . LEU A 1 274 ? 16.011 -14.959 67.282 1.00 78.94 274 LEU A N 1
ATOM 2192 C CA . LEU A 1 274 ? 16.075 -16.307 67.848 1.00 78.94 274 LEU A CA 1
ATOM 2193 C C . LEU A 1 274 ? 14.732 -16.747 68.453 1.00 78.94 274 LEU A C 1
ATOM 2195 O O . LEU A 1 274 ? 14.396 -17.930 68.423 1.00 78.94 274 LEU A O 1
ATOM 2199 N N . LYS A 1 275 ? 13.972 -15.803 69.019 1.00 80.62 275 LYS A N 1
ATOM 2200 C CA . LYS A 1 275 ? 12.644 -16.062 69.582 1.00 80.62 275 LYS A CA 1
ATOM 2201 C C . LYS A 1 275 ? 11.633 -16.352 68.476 1.00 80.62 275 LYS A C 1
ATOM 2203 O O . LYS A 1 275 ? 10.964 -17.373 68.548 1.00 80.62 275 LYS A O 1
ATOM 2208 N N . SER A 1 276 ? 11.629 -15.550 67.408 1.00 72.38 276 SER A N 1
ATOM 2209 C CA . SER A 1 276 ? 10.736 -15.773 66.266 1.00 72.38 276 SER A CA 1
ATOM 2210 C C . SER A 1 276 ? 10.980 -17.109 65.560 1.00 72.38 276 SER A C 1
ATOM 2212 O O . SER A 1 276 ? 10.029 -17.724 65.105 1.00 72.38 276 SER A O 1
ATOM 2214 N N . GLN A 1 277 ? 12.224 -17.603 65.511 1.00 72.88 277 GLN A N 1
ATOM 2215 C CA . GLN A 1 277 ? 12.503 -18.917 64.911 1.00 72.88 277 GLN A CA 1
ATOM 2216 C C . GLN A 1 277 ? 12.116 -20.111 65.793 1.00 72.88 277 GLN A C 1
ATOM 2218 O O . GLN A 1 277 ? 11.935 -21.209 65.276 1.00 72.88 277 GLN A O 1
ATOM 2223 N N . LYS A 1 278 ? 11.994 -19.924 67.112 1.00 68.12 278 LYS A N 1
ATOM 2224 C CA . LYS A 1 278 ? 11.492 -20.970 68.017 1.00 68.12 278 LYS A CA 1
ATOM 2225 C C . LYS A 1 278 ? 9.970 -21.061 68.032 1.00 68.12 278 LYS A C 1
ATOM 2227 O O . LYS A 1 278 ? 9.460 -22.120 68.363 1.00 68.12 278 LYS A O 1
ATOM 2232 N N . ASP A 1 279 ? 9.282 -19.981 67.677 1.00 58.66 279 ASP A N 1
ATOM 2233 C CA . ASP A 1 279 ? 7.819 -19.942 67.609 1.00 58.66 279 ASP A CA 1
ATOM 2234 C C . ASP A 1 279 ? 7.272 -20.545 66.291 1.00 58.66 279 ASP A C 1
ATOM 2236 O O . ASP A 1 279 ? 6.073 -20.792 66.180 1.00 58.66 279 ASP A O 1
ATOM 2240 N N . GLU A 1 280 ? 8.136 -20.806 65.300 1.00 50.31 280 GLU A N 1
ATOM 2241 C CA . GLU A 1 280 ? 7.794 -21.431 64.007 1.00 50.31 280 GLU A CA 1
ATOM 2242 C C . GLU A 1 280 ? 8.031 -22.962 63.947 1.00 50.31 280 GLU A C 1
ATOM 2244 O O . GLU A 1 280 ? 7.782 -23.566 62.901 1.00 50.31 280 GLU A O 1
ATOM 2249 N N . GLN A 1 281 ? 8.480 -23.606 65.038 1.00 43.66 281 GLN A N 1
ATOM 2250 C CA . GLN A 1 281 ? 8.576 -25.076 65.170 1.00 43.66 281 GLN A CA 1
ATOM 2251 C C . GLN A 1 281 ? 7.528 -25.631 66.135 1.00 43.66 281 GLN A C 1
ATOM 2253 O O . GLN A 1 281 ? 6.968 -26.703 65.812 1.00 43.66 281 GLN A O 1
#

pLDDT: mean 71.99, std 15.67, range [32.88, 96.25]

Secondary structure (DSSP, 8-state):
---------S----GGGEEEEE-TTS-EEEEETTEEEEPPTT--------HHHHHHHHHHHHHHHHHHHHHHHHHHHHTS-GGGTT--GGG---S--S--S-SSHHHHHHHHHHHHHHHHHSPEEEEEE-----HHHHHHHHHHHHHHT--HHHHHHHHTT-EEEEEEPPPP-HHHHHHHSTT--HHHHHHHHHHHTT---HHHHHHHHHHHHHHHHHHHHHHHHHHTTSS-HHHHHHHTT--------------------GGGS-HHHHHHHHHHHHTT-

Radius of gyration: 40.26 Å; chains: 1; bounding box: 76×57×136 Å

InterPro domains:
  IPR032066 DNA-packaging protein gp3 [PF16677] (97-248)

Foldseek 3Di:
DDDDDDPPPPDDADQVQWDWDADPVQWIWTDRPPDIATDDPVPNDDPGDGPVVSVVRRVVVVVVVVVVVVVVVVVVVVPPDLQVPQPPLLVQADDDDLDDDDPALVSLLVLLVVLVVSQQVRFGKDKDFPDDDDPVNLVVQVVVCVVVVHDSVVSVVVVRGDIDIDGFGGQDDPQSSQSHHPNGHPVNVVVLLVVLPPDPDPRSVSNNVSVVVSVVVSLVRLVVCCVVVSDVVVVSCVVVVPDDDDDDPPPPPPDPPPPPPCVPDDPVVVVVVVVVVVVVD

Organism: NCBI:txid247

Sequence (281 aa):
MTKQSKSQIIKEWKSSDIKIKKDSKGLLWVVLGKEKVRLPKDLTNIKSITLSQAEGFLGLDKAINDLVDDVEKERKVKSKAPWMIGNKFWQQRSKHGRDKLFQSADLLWEAACEYFQWCDDNPWVKVEQKKGNSSIDILELMQFAKKEGADLDQVMKNATSTLIEIPTARPYTYQGLCGYLDGINVGYFNDFEKSLVGKEDADSKDFSVIITRIREVIYQQKFEGATVGTFSATIISRDLGLTDKKEIENNHSGEIKNNIDYSKIPTEALQLILKSQKDEQ